Protein AF-A0A7S1H4D9-F1 (afdb_monomer)

Mean predicted aligned error: 16.22 Å

Solvent-accessible surface area (backbone atoms only — not comparable to full-atom values): 11569 Å² total; per-residue (Å²): 85,71,43,30,47,75,41,38,46,71,56,46,52,54,48,32,69,72,50,82,61,69,66,80,63,56,51,100,65,39,36,35,36,53,38,40,5,30,50,62,43,22,38,76,32,33,53,53,44,40,75,75,68,47,66,60,70,42,58,29,72,56,40,40,30,35,58,33,41,18,16,53,64,43,32,50,72,27,46,50,53,41,46,76,69,64,36,67,72,83,54,55,28,74,87,70,40,37,27,46,55,37,6,56,76,48,67,21,61,73,39,24,55,55,42,45,61,68,70,45,68,83,76,73,72,69,90,50,90,66,57,77,78,76,66,86,69,85,69,92,82,66,72,93,78,79,86,70,90,85,83,93,78,86,84,82,81,84,84,80,81,95,81,88,79,94,82,83,81,93,78,89,86,82,90,83,90,79,86,85,89,83,86,83,92,130

Structure (mmCIF, N/CA/C/O backbone):
data_AF-A0A7S1H4D9-F1
#
_entry.id   AF-A0A7S1H4D9-F1
#
loop_
_atom_site.group_PDB
_atom_site.id
_atom_site.type_symbol
_atom_site.label_atom_id
_atom_site.label_alt_id
_atom_site.label_comp_id
_atom_site.label_asym_id
_atom_site.label_entity_id
_atom_site.label_seq_id
_atom_site.pdbx_PDB_ins_code
_atom_site.Cartn_x
_atom_site.Cartn_y
_atom_site.Cartn_z
_atom_site.occupancy
_atom_site.B_iso_or_equiv
_atom_site.auth_seq_id
_atom_site.auth_comp_id
_atom_site.auth_asym_id
_atom_site.auth_atom_id
_atom_site.pdbx_PDB_model_num
ATOM 1 N N . HIS A 1 1 ? 9.856 -5.027 -7.710 1.00 88.12 1 HIS A N 1
ATOM 2 C CA . HIS A 1 1 ? 9.854 -4.420 -6.349 1.00 88.12 1 HIS A CA 1
ATOM 3 C C . HIS A 1 1 ? 10.646 -3.116 -6.234 1.00 88.12 1 HIS A C 1
ATOM 5 O O . HIS A 1 1 ? 10.096 -2.149 -5.727 1.00 88.12 1 HIS A O 1
ATOM 11 N N . VAL A 1 2 ? 11.902 -3.036 -6.701 1.00 91.19 2 VAL A N 1
ATOM 12 C CA . VAL A 1 2 ? 12.751 -1.828 -6.533 1.00 91.19 2 VAL A CA 1
ATOM 13 C C . VAL A 1 2 ? 12.145 -0.566 -7.165 1.00 91.19 2 VAL A C 1
ATOM 15 O O . VAL A 1 2 ? 12.098 0.480 -6.524 1.00 91.19 2 VAL A O 1
ATOM 18 N N . ALA A 1 3 ? 11.629 -0.662 -8.394 1.00 91.50 3 ALA A N 1
ATOM 19 C CA . ALA A 1 3 ? 10.964 0.464 -9.055 1.00 91.50 3 ALA A CA 1
ATOM 20 C C . ALA A 1 3 ? 9.733 0.956 -8.268 1.00 91.50 3 ALA A C 1
ATOM 22 O O . ALA A 1 3 ? 9.562 2.159 -8.078 1.00 91.50 3 ALA A O 1
ATOM 23 N N . ALA A 1 4 ? 8.938 0.018 -7.741 1.00 91.75 4 ALA A N 1
ATOM 24 C CA . ALA A 1 4 ? 7.752 0.298 -6.937 1.00 91.75 4 ALA A CA 1
ATOM 25 C C . ALA A 1 4 ? 8.096 0.998 -5.611 1.00 91.75 4 ALA A C 1
ATOM 27 O O . ALA A 1 4 ? 7.442 1.967 -5.235 1.00 91.75 4 ALA A O 1
ATOM 28 N N . ARG A 1 5 ? 9.187 0.577 -4.956 1.00 92.12 5 ARG A N 1
ATOM 29 C CA . ARG A 1 5 ? 9.720 1.196 -3.731 1.00 92.12 5 ARG A CA 1
ATOM 30 C C . ARG A 1 5 ? 10.031 2.687 -3.917 1.00 92.12 5 ARG A C 1
ATOM 32 O O . ARG A 1 5 ? 9.677 3.531 -3.096 1.00 92.12 5 ARG A O 1
ATOM 39 N N . ASN A 1 6 ? 10.663 3.017 -5.041 1.00 92.00 6 ASN A N 1
ATOM 40 C CA . ASN A 1 6 ? 11.064 4.387 -5.364 1.00 92.00 6 ASN A CA 1
ATOM 41 C C . ASN A 1 6 ? 9.928 5.227 -5.972 1.00 92.00 6 ASN A C 1
ATOM 43 O O . ASN A 1 6 ? 10.103 6.422 -6.189 1.00 92.00 6 ASN A O 1
ATOM 47 N N . GLY A 1 7 ? 8.766 4.628 -6.248 1.00 91.00 7 GLY A N 1
ATOM 48 C CA . GLY A 1 7 ? 7.640 5.310 -6.885 1.00 91.00 7 GLY A CA 1
ATOM 49 C C . GLY A 1 7 ? 7.846 5.590 -8.377 1.00 91.00 7 GLY A C 1
ATOM 50 O O . GLY A 1 7 ? 7.245 6.510 -8.929 1.00 91.00 7 GLY A O 1
ATOM 51 N N . HIS A 1 8 ? 8.727 4.839 -9.041 1.00 93.62 8 HIS A N 1
ATOM 52 C CA . HIS A 1 8 ? 9.009 5.004 -10.466 1.00 93.62 8 HIS A CA 1
ATOM 53 C C . HIS A 1 8 ? 7.921 4.322 -11.308 1.00 93.62 8 HIS A C 1
ATOM 55 O O . HIS A 1 8 ? 8.136 3.242 -11.862 1.00 93.62 8 HIS A O 1
ATOM 61 N N . THR A 1 9 ? 6.753 4.959 -11.410 1.00 92.19 9 THR A N 1
ATOM 62 C CA . THR A 1 9 ? 5.562 4.442 -12.114 1.00 92.19 9 THR A CA 1
ATOM 63 C C . THR A 1 9 ? 5.856 4.004 -13.545 1.00 92.19 9 THR A C 1
ATOM 65 O O . THR A 1 9 ? 5.617 2.853 -13.891 1.00 92.19 9 THR A O 1
ATOM 68 N N . ARG A 1 10 ? 6.488 4.874 -14.341 1.00 91.44 10 ARG A N 1
ATOM 69 C CA . ARG A 1 10 ? 6.850 4.590 -15.742 1.00 91.44 10 ARG A CA 1
ATOM 70 C C . ARG A 1 10 ? 7.781 3.394 -15.902 1.00 91.44 10 ARG A C 1
ATOM 72 O O . ARG A 1 10 ? 7.717 2.679 -16.891 1.00 91.44 10 ARG A O 1
ATOM 79 N N . VAL A 1 11 ? 8.674 3.186 -14.934 1.00 90.88 11 VAL A N 1
ATOM 80 C CA . VAL A 1 11 ? 9.575 2.027 -14.951 1.00 90.88 11 VAL A CA 1
ATOM 81 C C . VAL A 1 11 ? 8.796 0.763 -14.603 1.00 90.88 11 VAL A C 1
ATOM 83 O O . VAL A 1 11 ? 9.061 -0.277 -15.186 1.00 90.88 11 VAL A O 1
ATOM 86 N N . CYS A 1 12 ? 7.819 0.840 -13.696 1.00 89.44 12 CYS A N 1
ATOM 87 C CA . CYS A 1 12 ? 6.936 -0.290 -13.407 1.00 89.44 12 CYS A CA 1
ATOM 88 C C . CYS A 1 12 ? 6.102 -0.679 -14.638 1.00 89.44 12 CYS A C 1
ATOM 90 O O . CYS A 1 12 ? 6.017 -1.861 -14.938 1.00 89.44 12 CYS A O 1
ATOM 92 N N . GLU A 1 13 ? 5.569 0.302 -15.372 1.00 89.62 13 GLU A N 1
ATOM 93 C CA . GLU A 1 13 ? 4.862 0.092 -16.647 1.00 89.62 13 GLU A CA 1
ATOM 94 C C . GLU A 1 13 ? 5.753 -0.567 -17.698 1.00 89.62 13 GLU A C 1
ATOM 96 O O . GLU A 1 13 ? 5.419 -1.628 -18.210 1.00 89.62 13 GLU A O 1
ATOM 101 N N . ALA A 1 14 ? 6.929 0.006 -17.958 1.00 91.00 14 ALA A N 1
ATOM 102 C CA . ALA A 1 14 ? 7.849 -0.557 -18.939 1.00 91.00 14 ALA A CA 1
ATOM 103 C C . ALA A 1 14 ? 8.295 -1.980 -18.568 1.00 91.00 14 ALA A C 1
ATOM 105 O O . ALA A 1 14 ? 8.467 -2.823 -19.441 1.00 91.00 14 ALA A O 1
ATOM 106 N N . LEU A 1 15 ? 8.490 -2.260 -17.275 1.00 88.38 15 LEU A N 1
ATOM 107 C CA . LEU A 1 15 ? 8.824 -3.605 -16.811 1.00 88.38 15 LEU A CA 1
ATOM 108 C C . LEU A 1 15 ? 7.661 -4.580 -16.998 1.00 88.38 15 LEU A C 1
ATOM 110 O O . LEU A 1 15 ? 7.921 -5.708 -17.391 1.00 88.38 15 LEU A O 1
ATOM 114 N N . PHE A 1 16 ? 6.422 -4.148 -16.756 1.00 87.25 16 PHE A N 1
ATOM 115 C CA . PHE A 1 16 ? 5.222 -4.954 -16.982 1.00 87.25 16 PHE A CA 1
ATOM 116 C C . PHE A 1 16 ? 5.069 -5.351 -18.455 1.00 87.25 16 PHE A C 1
ATOM 118 O O . PHE A 1 16 ? 4.825 -6.520 -18.752 1.00 87.25 16 PHE A O 1
ATOM 125 N N . ASP A 1 17 ? 5.291 -4.400 -19.367 1.00 88.25 17 ASP A N 1
ATOM 126 C CA . ASP A 1 17 ? 5.250 -4.649 -20.812 1.00 88.25 17 ASP A CA 1
ATOM 127 C C . ASP A 1 17 ? 6.362 -5.614 -21.261 1.00 88.25 17 ASP A C 1
ATOM 129 O O . ASP A 1 17 ? 6.162 -6.420 -22.165 1.00 88.25 17 ASP A O 1
ATOM 133 N N . LEU A 1 18 ? 7.540 -5.549 -20.629 1.00 88.00 18 LEU A N 1
ATOM 134 C CA . LEU A 1 18 ? 8.676 -6.428 -20.930 1.00 88.00 18 LEU A CA 1
ATOM 135 C C . LEU A 1 18 ? 8.554 -7.825 -20.309 1.00 88.00 18 LEU A C 1
ATOM 137 O O . LEU A 1 18 ? 9.189 -8.757 -20.799 1.00 88.00 18 LEU A O 1
ATOM 141 N N . SER A 1 19 ? 7.808 -7.972 -19.214 1.00 80.06 19 SER A N 1
ATOM 142 C CA . SER A 1 19 ? 7.674 -9.227 -18.469 1.00 80.06 19 SER A CA 1
ATOM 143 C C . SER A 1 19 ? 6.442 -10.040 -18.868 1.00 80.06 19 SER A C 1
ATOM 145 O O . SER A 1 19 ? 5.995 -10.868 -18.075 1.00 80.06 19 SER A O 1
ATOM 147 N N . ASP A 1 20 ? 5.861 -9.771 -20.043 1.00 79.06 20 ASP A N 1
ATOM 148 C CA . ASP A 1 20 ? 4.603 -10.366 -20.520 1.00 79.06 20 ASP A CA 1
ATOM 149 C C . ASP A 1 20 ? 3.480 -10.320 -19.462 1.00 79.06 20 ASP A C 1
ATOM 151 O O . ASP A 1 20 ? 2.645 -11.219 -19.351 1.00 79.06 20 ASP A O 1
ATOM 155 N N . GLY A 1 21 ? 3.468 -9.265 -18.644 1.00 75.06 21 GLY A N 1
ATOM 156 C CA . GLY A 1 21 ? 2.456 -9.055 -17.618 1.00 75.06 21 GLY A CA 1
ATOM 157 C C . GLY A 1 21 ? 2.656 -9.796 -16.289 1.00 75.06 21 GLY A C 1
ATOM 158 O O . GLY A 1 21 ? 1.725 -9.856 -15.483 1.00 75.06 21 GLY A O 1
ATOM 159 N N . ASP A 1 22 ? 3.839 -10.352 -16.008 1.00 81.19 22 ASP A N 1
ATOM 160 C CA . ASP A 1 22 ? 4.099 -10.988 -14.708 1.00 81.19 22 ASP A CA 1
ATOM 161 C C . ASP A 1 22 ? 4.191 -9.972 -13.546 1.00 81.19 22 ASP A C 1
ATOM 163 O O . ASP A 1 22 ? 5.211 -9.316 -13.327 1.00 81.19 22 ASP A O 1
ATOM 167 N N . LEU A 1 23 ? 3.111 -9.867 -12.763 1.00 79.44 23 LEU A N 1
ATOM 168 C CA . LEU A 1 23 ? 3.019 -9.029 -11.556 1.00 79.44 23 LEU A CA 1
ATOM 169 C C . LEU A 1 23 ? 3.007 -9.830 -10.253 1.00 79.44 23 LEU A C 1
ATOM 171 O O . LEU A 1 23 ? 2.962 -9.238 -9.170 1.00 79.44 23 LEU A O 1
ATOM 175 N N . TYR A 1 24 ? 3.019 -11.161 -10.336 1.00 84.12 24 TYR A N 1
ATOM 176 C CA . TYR A 1 24 ? 2.737 -12.029 -9.192 1.00 84.12 24 TYR A CA 1
ATOM 177 C C . TYR A 1 24 ? 3.990 -12.486 -8.443 1.00 84.12 24 TYR A C 1
ATOM 179 O O . TYR A 1 24 ? 3.888 -13.211 -7.449 1.00 84.12 24 TYR A O 1
ATOM 187 N N . GLN A 1 25 ? 5.166 -12.017 -8.866 1.00 87.62 25 GLN A N 1
ATOM 188 C CA . GLN A 1 25 ? 6.417 -12.297 -8.177 1.00 87.62 25 GLN A CA 1
ATOM 189 C C . GLN A 1 25 ? 6.431 -11.713 -6.764 1.00 87.62 25 GLN A C 1
ATOM 191 O O . GLN A 1 25 ? 6.129 -10.537 -6.520 1.00 87.62 25 GLN A O 1
ATOM 196 N N . ARG A 1 26 ? 6.828 -12.564 -5.821 1.00 90.94 26 ARG A N 1
ATOM 197 C CA . ARG A 1 26 ? 6.935 -12.249 -4.399 1.00 90.94 26 ARG A CA 1
ATOM 198 C C . ARG A 1 26 ? 8.396 -12.035 -4.022 1.00 90.94 26 ARG A C 1
ATOM 200 O O . ARG A 1 26 ? 9.270 -12.700 -4.568 1.00 90.94 26 ARG A O 1
ATOM 207 N N . ASP A 1 27 ? 8.650 -11.106 -3.107 1.00 90.06 27 ASP A N 1
ATOM 208 C CA . ASP A 1 27 ? 9.961 -10.984 -2.466 1.00 90.06 27 ASP A CA 1
ATOM 209 C C . ASP A 1 27 ? 10.143 -12.032 -1.349 1.00 90.06 27 ASP A C 1
ATOM 211 O O . ASP A 1 27 ? 9.262 -12.861 -1.109 1.00 90.06 27 ASP A O 1
ATOM 215 N N . ASP A 1 28 ? 11.266 -11.963 -0.631 1.00 91.00 28 ASP A N 1
ATOM 216 C CA . ASP A 1 28 ? 11.604 -12.884 0.467 1.00 91.00 28 ASP A CA 1
ATOM 217 C C . ASP A 1 28 ? 10.581 -12.882 1.622 1.00 91.00 28 ASP A C 1
ATOM 219 O O . ASP A 1 28 ? 10.517 -13.828 2.405 1.00 91.00 28 ASP A O 1
ATOM 223 N N . TYR A 1 29 ? 9.750 -11.840 1.722 1.00 87.19 29 TYR A N 1
ATOM 224 C CA . TYR A 1 29 ? 8.691 -11.690 2.724 1.00 87.19 29 TYR A CA 1
ATOM 225 C C . TYR A 1 29 ? 7.305 -12.035 2.162 1.00 87.19 29 TYR A C 1
ATOM 227 O O . TYR A 1 29 ? 6.283 -11.850 2.826 1.00 87.19 29 TYR A O 1
ATOM 235 N N . GLY A 1 30 ? 7.241 -12.530 0.926 1.00 90.56 30 GLY A N 1
ATOM 236 C CA . GLY A 1 30 ? 5.989 -12.870 0.269 1.00 90.56 30 GLY A CA 1
ATOM 237 C C . GLY A 1 30 ? 5.263 -11.662 -0.313 1.00 90.56 30 GLY A C 1
ATOM 238 O O . GLY A 1 30 ? 4.105 -11.794 -0.713 1.00 90.56 30 GLY A O 1
ATOM 239 N N . ARG A 1 31 ? 5.909 -10.493 -0.359 1.00 91.50 31 ARG A N 1
ATOM 240 C CA . ARG A 1 31 ? 5.298 -9.231 -0.769 1.00 91.50 31 ARG A CA 1
ATOM 241 C C . ARG A 1 31 ? 5.353 -9.077 -2.279 1.00 91.50 31 ARG A C 1
ATOM 243 O O . ARG A 1 31 ? 6.390 -9.238 -2.922 1.00 91.50 31 ARG A O 1
ATOM 250 N N . LEU A 1 32 ? 4.218 -8.699 -2.844 1.00 92.50 32 LEU A N 1
ATOM 251 C CA . LEU A 1 32 ? 4.114 -8.261 -4.236 1.00 92.50 32 LEU A CA 1
ATOM 252 C C . LEU A 1 32 ? 4.588 -6.810 -4.418 1.00 92.50 32 LEU A C 1
ATOM 254 O O . LEU A 1 32 ? 4.755 -6.071 -3.448 1.00 92.50 32 LEU A O 1
ATOM 258 N N . ALA A 1 33 ? 4.739 -6.365 -5.668 1.00 91.56 33 ALA A N 1
ATOM 259 C CA . ALA A 1 33 ? 5.117 -4.984 -5.978 1.00 91.56 33 ALA A CA 1
ATOM 260 C C . ALA A 1 33 ? 4.190 -3.939 -5.318 1.00 91.56 33 ALA A C 1
ATOM 262 O O . ALA A 1 33 ? 4.690 -2.939 -4.802 1.00 91.56 33 ALA A O 1
ATOM 263 N N . VAL A 1 34 ? 2.876 -4.210 -5.259 1.00 93.00 34 VAL A N 1
ATOM 264 C CA . VAL A 1 34 ? 1.885 -3.336 -4.603 1.00 93.00 34 VAL A CA 1
ATOM 265 C C . VAL A 1 34 ? 2.169 -3.151 -3.111 1.00 93.00 34 VAL A C 1
ATOM 267 O O . VAL A 1 34 ?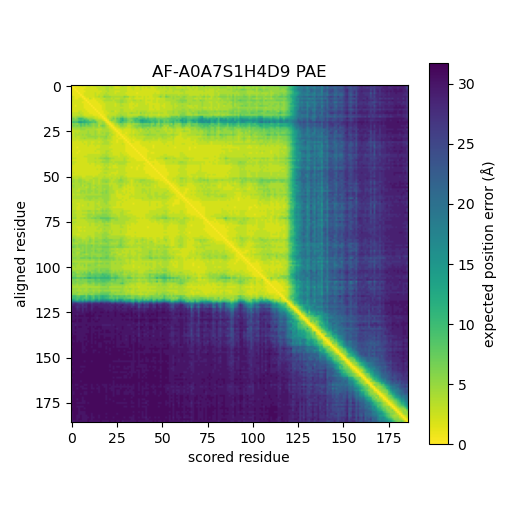 2.156 -2.024 -2.637 1.00 93.00 34 VAL A O 1
ATOM 270 N N . HIS A 1 35 ? 2.538 -4.217 -2.394 1.00 93.31 35 HIS A N 1
ATOM 271 C CA . HIS A 1 35 ? 2.868 -4.162 -0.965 1.00 93.31 35 HIS A CA 1
ATOM 272 C C . HIS A 1 35 ? 4.079 -3.259 -0.696 1.00 93.31 35 HIS A C 1
ATOM 274 O O . HIS A 1 35 ? 4.096 -2.482 0.257 1.00 93.31 35 HIS A O 1
ATOM 280 N N . VAL A 1 36 ? 5.100 -3.341 -1.556 1.00 93.19 36 VAL A N 1
ATOM 281 C CA . VAL A 1 36 ? 6.308 -2.515 -1.434 1.00 93.19 36 VAL A CA 1
ATOM 282 C C . VAL A 1 36 ? 6.005 -1.050 -1.757 1.00 93.19 36 VAL A C 1
ATOM 284 O O . VAL A 1 36 ? 6.476 -0.164 -1.048 1.00 93.19 36 VAL A O 1
ATOM 287 N N . ALA 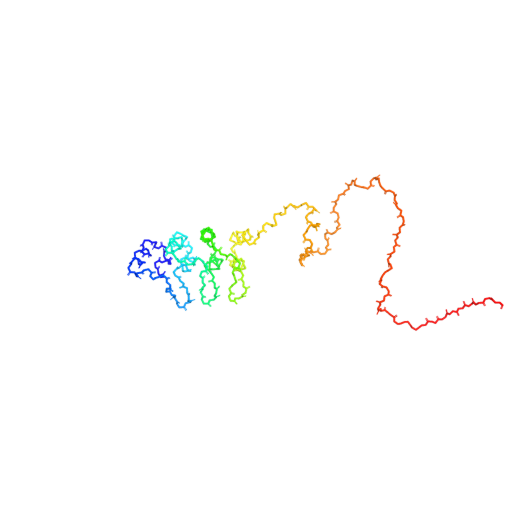A 1 37 ? 5.186 -0.781 -2.779 1.00 93.56 37 ALA A N 1
ATOM 288 C CA . ALA A 1 37 ? 4.734 0.577 -3.082 1.00 93.56 37 ALA A CA 1
ATOM 289 C C . ALA A 1 37 ? 3.906 1.178 -1.935 1.00 93.56 37 ALA A C 1
ATOM 291 O O . ALA A 1 37 ? 4.091 2.349 -1.600 1.00 93.56 37 ALA A O 1
ATOM 292 N N . THR A 1 38 ? 3.023 0.388 -1.308 1.00 93.88 38 THR A N 1
ATOM 293 C CA . THR A 1 38 ? 2.203 0.853 -0.181 1.00 93.88 38 THR A CA 1
ATOM 294 C C . THR A 1 38 ? 3.018 1.118 1.069 1.00 93.88 38 THR A C 1
ATOM 296 O O . THR A 1 38 ? 2.780 2.119 1.742 1.00 93.88 38 THR A O 1
ATOM 299 N N . LEU A 1 39 ? 4.004 0.262 1.352 1.00 92.62 39 LEU A N 1
ATOM 300 C CA . LEU A 1 39 ? 4.897 0.428 2.493 1.00 92.62 39 LEU A CA 1
ATOM 301 C C . LEU A 1 39 ? 5.630 1.775 2.427 1.00 92.62 39 LEU A C 1
ATOM 303 O O . LEU A 1 39 ? 5.724 2.470 3.426 1.00 92.62 39 LEU A O 1
ATOM 307 N N . GLU A 1 40 ? 6.079 2.175 1.238 1.00 93.38 40 GLU A N 1
ATOM 308 C CA . GLU A 1 40 ? 6.802 3.435 1.009 1.00 93.38 40 GLU A CA 1
ATOM 309 C C . GLU A 1 40 ? 5.872 4.631 0.714 1.00 93.38 40 GLU A C 1
ATOM 311 O O . GLU A 1 40 ? 6.336 5.723 0.375 1.00 93.38 40 GLU A O 1
ATOM 316 N N . GLY A 1 41 ? 4.550 4.435 0.768 1.00 92.12 41 GLY A N 1
ATOM 317 C CA . GLY A 1 41 ? 3.565 5.505 0.594 1.00 92.12 41 GLY A CA 1
ATOM 318 C C . GLY A 1 41 ? 3.458 6.053 -0.831 1.00 92.12 41 GLY A C 1
ATOM 319 O O . GLY A 1 41 ? 3.116 7.222 -1.025 1.00 92.12 41 GLY A O 1
ATOM 320 N N . ARG A 1 42 ? 3.775 5.243 -1.845 1.00 94.31 42 ARG A N 1
ATOM 321 C CA . ARG A 1 42 ? 3.767 5.644 -3.260 1.00 94.31 42 ARG A CA 1
ATOM 322 C C . ARG A 1 42 ? 2.372 5.505 -3.869 1.00 94.31 42 ARG A C 1
ATOM 324 O O . ARG A 1 42 ? 2.164 4.665 -4.740 1.00 94.31 42 ARG A O 1
ATOM 331 N N . SER A 1 43 ? 1.430 6.346 -3.443 1.00 93.12 43 SER A N 1
ATOM 332 C CA . SER A 1 43 ? 0.015 6.285 -3.857 1.00 93.12 43 SER A CA 1
ATOM 333 C C . SER A 1 43 ? -0.193 6.171 -5.375 1.00 93.12 43 SER A C 1
ATOM 335 O O . SER A 1 43 ? -0.862 5.247 -5.821 1.00 93.12 43 SER A O 1
ATOM 337 N N . GLY A 1 44 ? 0.459 7.014 -6.184 1.00 92.75 44 GLY A N 1
ATOM 338 C CA . GLY A 1 44 ? 0.321 6.956 -7.650 1.00 92.75 44 GLY A CA 1
ATOM 339 C C . GLY A 1 44 ? 0.912 5.692 -8.290 1.00 92.75 44 GLY A C 1
ATOM 340 O O . GLY A 1 44 ? 0.501 5.281 -9.368 1.00 92.75 44 GLY A O 1
ATOM 341 N N . THR A 1 45 ? 1.873 5.036 -7.631 1.00 92.94 45 THR A N 1
ATOM 342 C CA . THR A 1 45 ? 2.369 3.724 -8.084 1.00 92.94 45 THR A CA 1
ATOM 343 C C . THR A 1 45 ? 1.425 2.603 -7.696 1.00 92.94 45 THR A C 1
ATOM 345 O O . THR A 1 45 ? 1.245 1.675 -8.473 1.00 92.94 45 THR A O 1
ATOM 348 N N . VAL A 1 46 ? 0.799 2.696 -6.526 1.00 93.69 46 VAL A N 1
ATOM 349 C CA . VAL A 1 46 ? -0.213 1.737 -6.073 1.00 93.69 46 VAL A CA 1
ATOM 350 C C . VAL A 1 46 ? -1.415 1.744 -7.009 1.00 93.69 46 VAL A C 1
ATOM 352 O O . VAL A 1 46 ? -1.807 0.681 -7.476 1.00 93.69 46 VAL A O 1
ATOM 355 N N . GLU A 1 47 ? -1.936 2.928 -7.331 1.00 93.44 47 GLU A N 1
ATOM 356 C CA . GLU A 1 47 ? -3.032 3.102 -8.288 1.00 93.44 47 GLU A CA 1
ATOM 357 C C . GLU A 1 47 ? -2.705 2.432 -9.617 1.00 93.44 47 GLU A C 1
ATOM 359 O O . GLU A 1 47 ? -3.416 1.531 -10.061 1.00 93.44 47 GLU A O 1
ATOM 364 N N . ARG A 1 48 ? -1.543 2.768 -10.183 1.00 92.81 48 ARG A N 1
ATOM 365 C CA . ARG A 1 48 ? -1.160 2.242 -11.486 1.00 92.81 48 ARG A CA 1
ATOM 366 C C . ARG A 1 48 ? -0.957 0.727 -11.494 1.00 92.81 48 ARG A C 1
ATOM 368 O O . ARG A 1 48 ? -1.321 0.061 -12.455 1.00 92.81 48 ARG A O 1
ATOM 375 N N . LEU A 1 49 ? -0.402 0.170 -10.421 1.00 90.62 49 LEU A N 1
ATOM 376 C CA . LEU A 1 49 ? -0.232 -1.275 -10.275 1.00 90.62 49 LEU A CA 1
ATOM 377 C C . LEU A 1 49 ? -1.579 -2.006 -10.170 1.00 90.62 49 LEU A C 1
ATOM 379 O O . LEU A 1 49 ? -1.735 -3.084 -10.740 1.00 90.62 49 LEU A O 1
ATOM 383 N N . VAL A 1 50 ? -2.566 -1.436 -9.475 1.00 90.94 50 VAL A N 1
ATOM 384 C CA . VAL A 1 50 ? -3.913 -2.024 -9.400 1.00 90.94 50 VAL A CA 1
ATOM 385 C C . VAL A 1 50 ? -4.623 -1.943 -10.753 1.00 90.94 50 VAL A C 1
ATOM 387 O O . VAL A 1 50 ? -5.240 -2.923 -11.165 1.00 90.94 50 VAL A O 1
ATOM 390 N N . GLU A 1 51 ? -4.459 -0.848 -11.501 1.00 90.31 51 GLU A N 1
ATOM 391 C CA . GLU A 1 51 ? -4.966 -0.729 -12.878 1.00 90.31 51 GLU A CA 1
ATOM 392 C C . GLU A 1 51 ? -4.379 -1.779 -13.834 1.00 90.31 51 GLU A C 1
ATOM 394 O O . GLU A 1 51 ? -5.052 -2.206 -14.770 1.00 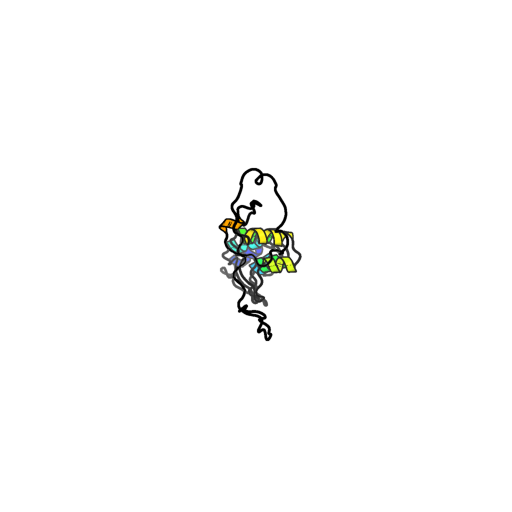90.31 51 GLU A O 1
ATOM 399 N N . MET A 1 52 ? -3.146 -2.237 -13.591 1.00 86.69 52 MET A N 1
ATOM 400 C CA . MET A 1 52 ? -2.530 -3.338 -14.345 1.00 86.69 52 MET A CA 1
ATOM 401 C C . MET A 1 52 ? -3.080 -4.726 -13.970 1.00 86.69 52 MET A C 1
ATOM 403 O O . MET A 1 52 ? -2.635 -5.731 -14.519 1.00 86.69 52 MET A O 1
ATOM 407 N N . GLY A 1 53 ? -4.035 -4.809 -13.039 1.00 85.44 53 GLY A N 1
ATOM 408 C CA . GLY A 1 53 ? -4.677 -6.059 -12.629 1.00 85.44 53 GLY A CA 1
ATOM 409 C C . GLY A 1 53 ? -4.111 -6.682 -11.351 1.00 85.44 53 GLY A C 1
ATOM 410 O O . GLY A 1 53 ? -4.406 -7.843 -11.051 1.00 85.44 53 GLY A O 1
ATOM 411 N N . MET A 1 54 ? -3.314 -5.950 -10.564 1.00 87.81 54 MET A N 1
ATOM 412 C CA . MET A 1 54 ? -2.920 -6.435 -9.238 1.00 87.81 54 MET A CA 1
ATOM 413 C C . MET A 1 54 ? -4.104 -6.440 -8.273 1.00 87.81 54 MET A C 1
ATOM 415 O O . MET A 1 54 ? -4.887 -5.496 -8.201 1.00 87.81 54 MET A O 1
ATOM 419 N N . ASN A 1 55 ? -4.190 -7.487 -7.453 1.00 88.06 55 ASN A N 1
ATOM 420 C CA . ASN A 1 55 ? -5.190 -7.553 -6.396 1.00 88.06 55 ASN A CA 1
ATOM 421 C C . ASN A 1 55 ? -4.838 -6.581 -5.254 1.00 88.06 55 ASN A C 1
ATOM 423 O O . ASN A 1 55 ? -3.811 -6.740 -4.590 1.00 88.06 55 ASN A O 1
ATOM 427 N N . VAL A 1 56 ? -5.725 -5.620 -4.992 1.00 89.56 56 VAL A N 1
ATOM 428 C CA . VAL A 1 56 ? -5.613 -4.642 -3.895 1.00 89.56 56 VAL A CA 1
ATOM 429 C C . VAL A 1 56 ? -5.675 -5.290 -2.502 1.00 89.56 56 VAL A C 1
ATOM 431 O O . VAL A 1 56 ? -5.113 -4.769 -1.544 1.00 89.56 56 VAL A O 1
ATOM 434 N N . ASN A 1 57 ? -6.305 -6.463 -2.395 1.00 88.94 57 ASN A N 1
ATOM 435 C CA . ASN A 1 57 ? -6.434 -7.261 -1.173 1.00 88.94 57 ASN A CA 1
ATOM 436 C C . ASN A 1 57 ? -5.463 -8.450 -1.153 1.00 88.94 57 ASN A C 1
ATOM 438 O O . ASN A 1 57 ? -5.718 -9.454 -0.484 1.00 88.94 57 ASN A O 1
ATOM 442 N N . ALA A 1 58 ? -4.377 -8.381 -1.927 1.00 89.25 58 ALA A N 1
ATOM 443 C CA . ALA A 1 58 ? -3.344 -9.403 -1.879 1.00 89.25 58 ALA A CA 1
ATOM 444 C C . ALA A 1 58 ? -2.771 -9.538 -0.460 1.00 89.25 58 ALA A C 1
ATOM 446 O O . ALA A 1 58 ? -2.834 -8.606 0.332 1.00 89.25 58 ALA A O 1
ATOM 447 N N . ILE A 1 59 ? -2.229 -10.711 -0.149 1.00 91.19 59 ILE A N 1
ATOM 448 C CA . ILE A 1 59 ? -1.665 -11.007 1.167 1.00 91.19 59 ILE A CA 1
ATOM 449 C C . ILE A 1 59 ? -0.216 -11.466 1.042 1.00 91.19 59 ILE A C 1
ATOM 451 O O . ILE A 1 59 ? 0.125 -12.262 0.154 1.00 91.19 59 ILE A O 1
ATOM 455 N N . ASP A 1 60 ? 0.625 -10.982 1.948 1.00 90.69 60 ASP A N 1
ATOM 456 C CA . ASP A 1 60 ? 2.000 -11.446 2.109 1.00 90.69 60 ASP A CA 1
ATOM 457 C C . ASP A 1 60 ? 2.093 -12.698 3.012 1.00 90.69 60 ASP A C 1
ATOM 459 O O . ASP A 1 60 ? 1.080 -13.331 3.332 1.00 90.69 60 ASP A O 1
ATOM 463 N N . PHE A 1 61 ? 3.305 -13.110 3.404 1.00 91.50 61 PHE A N 1
ATOM 464 C CA . PHE A 1 61 ? 3.484 -14.283 4.272 1.00 91.50 61 PHE A CA 1
ATOM 465 C C . PHE A 1 61 ? 2.978 -14.081 5.706 1.00 91.50 61 PHE A C 1
ATOM 467 O O . PHE A 1 61 ? 2.667 -15.063 6.379 1.00 91.50 61 PHE A O 1
ATOM 474 N N . ARG A 1 62 ? 2.823 -12.834 6.163 1.00 88.38 62 ARG A N 1
ATOM 475 C CA . ARG A 1 62 ? 2.178 -12.490 7.438 1.00 88.38 62 ARG A CA 1
ATOM 476 C C . ARG A 1 62 ? 0.679 -12.247 7.287 1.00 88.38 62 ARG A C 1
ATOM 478 O O . ARG A 1 62 ? 0.022 -11.763 8.208 1.00 88.38 62 ARG A O 1
ATOM 485 N N . ARG A 1 63 ? 0.110 -12.620 6.138 1.00 90.38 63 ARG A N 1
ATOM 486 C CA . ARG A 1 63 ? -1.283 -12.343 5.776 1.00 90.38 63 ARG A CA 1
ATOM 487 C C . ARG A 1 63 ? -1.627 -10.853 5.885 1.00 90.38 63 ARG A C 1
ATOM 489 O O . ARG A 1 63 ? -2.791 -10.505 6.056 1.00 90.38 63 ARG A O 1
ATOM 496 N N . GLU A 1 64 ? -0.630 -9.980 5.790 1.00 91.25 64 GLU A N 1
ATOM 497 C CA . GLU A 1 64 ? -0.831 -8.543 5.805 1.00 91.25 64 GLU A CA 1
ATOM 498 C C . GLU A 1 64 ? -1.271 -8.111 4.411 1.00 91.25 64 GLU A C 1
ATOM 500 O O . GLU A 1 64 ? -0.664 -8.462 3.397 1.00 91.25 64 GLU A O 1
ATOM 505 N N . THR A 1 65 ? -2.371 -7.366 4.368 1.00 92.50 65 THR A N 1
ATOM 506 C CA . THR A 1 65 ? -2.826 -6.703 3.144 1.00 92.50 65 THR A CA 1
ATOM 507 C C . THR A 1 65 ? -2.059 -5.396 2.943 1.00 92.50 65 THR A C 1
ATOM 509 O O . THR A 1 65 ? -1.509 -4.851 3.907 1.00 92.50 65 THR A O 1
ATOM 512 N N . PRO A 1 66 ? -2.067 -4.803 1.736 1.00 93.44 66 PRO A N 1
ATOM 513 C CA . PRO A 1 66 ? -1.443 -3.503 1.512 1.00 93.44 66 PRO A CA 1
ATOM 514 C C . PRO A 1 66 ? -1.975 -2.411 2.459 1.00 93.44 66 PRO A C 1
ATOM 516 O O . PRO A 1 66 ? -1.241 -1.492 2.822 1.00 93.44 66 PRO A O 1
ATOM 519 N N . LEU A 1 67 ? -3.221 -2.545 2.934 1.00 92.38 67 LEU A N 1
ATOM 520 C CA . LEU A 1 67 ? -3.808 -1.647 3.927 1.00 92.38 67 LEU A CA 1
ATOM 521 C C . LEU A 1 67 ? -3.210 -1.826 5.335 1.00 92.38 67 LEU A C 1
ATOM 523 O O . LEU A 1 67 ? -3.010 -0.825 6.015 1.00 92.38 67 LEU A O 1
ATOM 527 N N . HIS A 1 68 ? -2.851 -3.050 5.748 1.00 91.38 68 HIS A N 1
ATOM 528 C CA . HIS A 1 68 ? -2.095 -3.278 6.992 1.00 91.38 68 HIS A CA 1
ATOM 529 C C . HIS A 1 68 ? -0.707 -2.635 6.918 1.00 91.38 68 HIS A C 1
ATOM 531 O O . HIS A 1 68 ? -0.282 -1.951 7.844 1.00 91.38 68 HIS A O 1
ATOM 537 N N . LEU A 1 69 ? -0.010 -2.788 5.788 1.00 91.69 69 LEU A N 1
ATOM 538 C CA . LEU A 1 69 ? 1.305 -2.165 5.602 1.00 91.69 69 LEU A CA 1
ATOM 539 C C . LEU A 1 69 ? 1.217 -0.639 5.649 1.00 91.69 69 LEU A C 1
ATOM 541 O O . LEU A 1 69 ? 2.055 0.013 6.267 1.00 91.69 69 LEU A O 1
ATOM 545 N N . CYS A 1 70 ? 0.176 -0.071 5.038 1.00 91.31 70 CYS A N 1
ATOM 546 C CA . CYS A 1 70 ? -0.099 1.356 5.127 1.00 91.31 70 CYS A CA 1
ATOM 547 C C . CYS A 1 70 ? -0.433 1.797 6.561 1.00 91.31 70 CYS A C 1
ATOM 549 O O . CYS A 1 70 ? -0.091 2.914 6.949 1.00 91.31 70 CYS A O 1
ATOM 551 N N . ALA A 1 71 ? -1.100 0.941 7.338 1.00 89.25 71 ALA A N 1
ATOM 552 C CA . ALA A 1 71 ? -1.413 1.186 8.738 1.00 89.25 71 ALA A CA 1
ATOM 553 C C . ALA A 1 71 ? -0.161 1.279 9.612 1.00 89.25 71 ALA A C 1
ATOM 555 O O . ALA A 1 71 ? -0.076 2.191 10.427 1.00 89.25 71 ALA A O 1
ATOM 556 N N . HIS A 1 72 ? 0.844 0.434 9.372 1.00 89.38 72 HIS A N 1
ATOM 557 C CA . HIS A 1 72 ? 2.133 0.501 10.072 1.00 89.38 72 HIS A CA 1
ATOM 558 C C . HIS A 1 72 ? 2.919 1.782 9.766 1.00 89.38 72 HIS A C 1
ATOM 560 O O . HIS A 1 72 ? 3.593 2.333 10.638 1.00 89.38 72 HIS A O 1
ATOM 566 N N . THR A 1 73 ? 2.846 2.276 8.528 1.00 88.50 73 THR A N 1
ATOM 567 C CA . THR A 1 73 ? 3.653 3.423 8.070 1.00 88.50 73 THR A CA 1
ATOM 568 C C . THR A 1 73 ? 2.929 4.764 8.141 1.00 88.50 73 THR A C 1
ATOM 570 O O . THR A 1 73 ? 3.572 5.813 8.125 1.00 88.50 73 THR A O 1
ATOM 573 N N . GLY A 1 74 ? 1.599 4.758 8.260 1.00 88.44 74 GLY A N 1
ATOM 574 C CA . GLY A 1 74 ? 0.791 5.960 8.462 1.00 88.44 74 GLY A CA 1
ATOM 575 C C . GLY A 1 74 ? 0.537 6.784 7.204 1.00 88.44 74 GLY A C 1
ATOM 576 O O . GLY A 1 74 ? 0.155 7.956 7.292 1.00 88.44 74 GLY A O 1
ATOM 577 N N . HIS A 1 75 ? 0.743 6.213 6.017 1.00 91.38 75 HIS A N 1
ATOM 578 C CA . HIS A 1 75 ? 0.611 6.929 4.749 1.00 91.38 75 HIS A CA 1
ATOM 579 C C . HIS A 1 75 ? -0.852 7.148 4.332 1.00 91.38 75 HIS A C 1
ATOM 581 O O . HIS A 1 75 ? -1.351 6.532 3.393 1.00 91.38 75 HIS A O 1
ATOM 587 N N . LEU A 1 76 ? -1.528 8.105 4.978 1.00 89.75 76 LEU A N 1
ATOM 588 C CA . LEU A 1 76 ? -2.937 8.442 4.727 1.00 89.75 76 LEU A CA 1
ATOM 589 C C . LEU A 1 76 ? -3.316 8.598 3.235 1.00 89.75 76 LEU A C 1
ATOM 591 O O . LEU A 1 76 ? -4.350 8.053 2.854 1.00 89.75 76 LEU A O 1
ATOM 595 N N . PRO A 1 77 ? -2.540 9.290 2.370 1.00 90.88 77 PRO A N 1
ATOM 596 C CA . PRO A 1 77 ? -2.895 9.405 0.952 1.00 90.88 77 PRO A CA 1
ATOM 597 C C . PRO A 1 77 ? -2.948 8.050 0.241 1.00 90.88 77 PRO A C 1
ATOM 599 O O . PRO A 1 77 ? -3.791 7.833 -0.619 1.00 90.88 77 PRO A O 1
ATOM 602 N N . THR A 1 78 ? -2.073 7.123 0.629 1.00 92.12 78 THR A N 1
ATOM 603 C CA . THR A 1 78 ? -2.023 5.779 0.048 1.00 92.12 78 THR A CA 1
ATOM 604 C C . THR A 1 78 ? -3.181 4.923 0.545 1.00 92.12 78 THR A C 1
ATOM 606 O O . THR A 1 78 ? -3.790 4.217 -0.250 1.00 92.12 78 THR A O 1
ATOM 609 N N . ALA A 1 79 ? -3.548 5.033 1.826 1.00 91.62 79 ALA A N 1
ATOM 610 C CA . ALA A 1 79 ? -4.734 4.366 2.362 1.00 91.62 79 ALA A CA 1
ATOM 611 C C . ALA A 1 79 ? -6.024 4.812 1.664 1.00 91.62 79 ALA A C 1
ATOM 613 O O . ALA A 1 79 ? -6.874 3.976 1.376 1.00 91.62 79 ALA A O 1
ATOM 614 N N . ARG A 1 80 ? -6.161 6.112 1.364 1.00 90.38 80 ARG A N 1
ATOM 615 C CA . ARG A 1 80 ? -7.315 6.642 0.618 1.00 90.38 80 ARG A CA 1
ATOM 616 C C . ARG A 1 80 ? -7.432 6.000 -0.756 1.00 90.38 80 ARG A C 1
ATOM 618 O O . ARG A 1 80 ? -8.471 5.431 -1.057 1.00 90.38 80 ARG A O 1
ATOM 625 N N . VAL A 1 81 ? -6.336 6.004 -1.513 1.00 92.31 81 VAL A N 1
ATOM 626 C CA . VAL A 1 81 ? -6.278 5.373 -2.838 1.00 92.31 81 VAL A CA 1
ATOM 627 C C . VAL A 1 81 ? -6.603 3.881 -2.754 1.00 92.31 81 VAL A C 1
ATOM 629 O O . VAL A 1 81 ? -7.411 3.387 -3.525 1.00 92.31 81 VAL A O 1
ATOM 632 N N . LEU A 1 82 ? -6.050 3.149 -1.783 1.00 91.25 82 LEU A N 1
ATOM 633 C CA . LEU A 1 82 ? -6.374 1.729 -1.600 1.00 91.25 82 LEU A CA 1
ATOM 634 C C . LEU A 1 82 ? -7.873 1.496 -1.367 1.00 91.25 82 LEU A C 1
ATOM 636 O O . LEU A 1 82 ? -8.443 0.572 -1.940 1.00 91.25 82 LEU A O 1
ATOM 640 N N . VAL A 1 83 ? -8.513 2.321 -0.540 1.00 89.31 83 VAL A N 1
ATOM 641 C CA . VAL A 1 83 ? -9.949 2.216 -0.239 1.00 89.31 83 VAL A CA 1
ATOM 642 C C . VAL A 1 83 ? -10.799 2.576 -1.456 1.00 89.31 83 VAL A C 1
ATOM 644 O O . VAL A 1 83 ? -11.755 1.864 -1.753 1.00 89.31 83 VAL A O 1
ATOM 647 N N . GLU A 1 84 ? -10.425 3.618 -2.200 1.00 89.62 84 GLU A N 1
ATOM 648 C CA . GLU A 1 84 ? -11.060 3.989 -3.474 1.00 89.62 84 GLU A CA 1
ATOM 649 C C . GLU A 1 84 ? -10.963 2.856 -4.510 1.00 89.62 84 GLU A C 1
ATOM 651 O O . GLU A 1 84 ? -11.903 2.623 -5.267 1.00 89.62 84 GLU A O 1
ATOM 656 N N . LEU A 1 85 ? -9.870 2.091 -4.481 1.00 87.38 85 LEU A N 1
ATOM 657 C CA . LEU A 1 85 ? -9.646 0.905 -5.312 1.00 87.38 85 LEU A CA 1
ATOM 658 C C . LEU A 1 85 ? -10.324 -0.372 -4.774 1.00 87.38 85 LEU A C 1
ATOM 660 O O . LEU A 1 85 ? -10.145 -1.447 -5.347 1.00 87.38 85 LEU A O 1
ATOM 664 N N . GLY A 1 86 ? -11.098 -0.290 -3.686 1.00 84.88 86 GLY A N 1
ATOM 665 C CA . GLY A 1 86 ? -11.850 -1.419 -3.127 1.00 84.88 86 GLY A CA 1
ATOM 666 C C . GLY A 1 86 ? -11.074 -2.294 -2.134 1.00 84.88 86 GLY A C 1
ATOM 667 O O . GLY A 1 86 ? -11.378 -3.484 -1.981 1.00 84.88 86 GLY A O 1
ATOM 668 N N . ALA A 1 87 ? -10.063 -1.748 -1.451 1.00 89.25 87 ALA A N 1
ATOM 669 C CA . ALA A 1 87 ? -9.412 -2.443 -0.342 1.00 89.25 87 ALA A CA 1
ATOM 670 C C . ALA A 1 87 ? -10.401 -2.713 0.8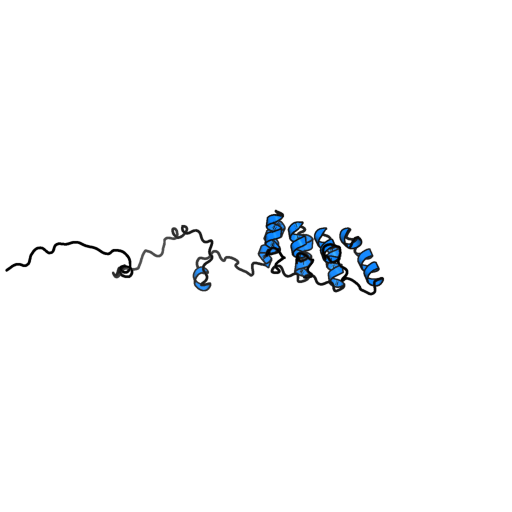00 1.00 89.25 87 ALA A C 1
ATOM 672 O O . ALA A 1 87 ? -11.140 -1.828 1.228 1.00 89.25 87 ALA A O 1
ATOM 673 N N . ASN A 1 88 ? -10.378 -3.932 1.334 1.00 85.06 88 ASN A N 1
ATOM 674 C CA . ASN A 1 88 ? -11.234 -4.339 2.439 1.00 85.06 88 ASN A CA 1
ATOM 675 C C . ASN A 1 88 ? -10.525 -4.090 3.788 1.00 85.06 88 ASN A C 1
ATOM 677 O O . ASN A 1 88 ? -9.525 -4.758 4.080 1.00 85.06 88 ASN A O 1
ATOM 681 N N . PRO A 1 89 ? -11.043 -3.187 4.645 1.00 84.69 89 PRO A N 1
ATOM 682 C CA . PRO A 1 89 ? -10.453 -2.889 5.948 1.00 84.69 89 PRO A CA 1
ATOM 683 C C . PRO A 1 89 ? -10.761 -3.933 7.027 1.00 84.69 89 PRO A C 1
ATOM 685 O O . PRO A 1 89 ? -10.309 -3.782 8.155 1.00 84.69 89 PRO A O 1
ATOM 688 N N . ARG A 1 90 ? -11.516 -4.993 6.714 1.00 83.44 90 ARG A N 1
ATOM 689 C CA . ARG A 1 90 ? -11.938 -6.032 7.672 1.00 83.44 90 ARG A CA 1
ATOM 690 C C . ARG A 1 90 ? -11.154 -7.340 7.541 1.00 83.44 90 ARG A C 1
ATOM 692 O O . ARG A 1 90 ? -11.548 -8.353 8.109 1.00 83.44 90 ARG A O 1
ATOM 699 N N . ILE A 1 91 ? -10.074 -7.353 6.762 1.00 82.56 91 ILE A N 1
ATOM 700 C CA . ILE A 1 91 ? -9.204 -8.529 6.640 1.00 82.56 91 ILE A CA 1
ATOM 701 C C . ILE A 1 91 ? -8.291 -8.594 7.865 1.00 82.56 91 ILE A C 1
ATOM 703 O O . ILE A 1 91 ? -7.761 -7.571 8.273 1.00 82.56 91 ILE A O 1
ATOM 707 N N . LEU A 1 92 ? -8.098 -9.792 8.418 1.00 86.12 92 LEU A N 1
ATOM 708 C CA . LEU A 1 92 ? -7.208 -10.037 9.554 1.00 86.12 92 LEU A CA 1
ATOM 709 C C . LEU A 1 92 ? -5.839 -10.544 9.092 1.00 86.12 92 LEU A C 1
ATOM 711 O O . LEU A 1 92 ? -5.769 -11.442 8.242 1.00 86.12 92 LEU A O 1
ATOM 715 N N . ASN A 1 93 ? -4.773 -10.030 9.704 1.00 85.50 93 ASN A N 1
ATOM 716 C CA . ASN A 1 93 ? -3.417 -10.559 9.537 1.00 85.50 93 ASN A CA 1
ATOM 717 C C . ASN A 1 93 ? -3.190 -11.859 10.349 1.00 85.50 93 ASN A C 1
ATOM 719 O O . ASN A 1 93 ? -4.114 -12.408 10.956 1.00 85.50 93 ASN A O 1
ATOM 723 N N . ILE A 1 94 ? -1.962 -12.400 10.345 1.00 87.38 94 ILE A N 1
ATOM 724 C CA . ILE A 1 94 ? -1.621 -13.600 11.142 1.00 87.38 94 ILE A CA 1
ATOM 725 C C . ILE A 1 94 ? -1.774 -13.397 12.651 1.00 87.38 94 ILE A C 1
ATOM 727 O O . ILE A 1 94 ? -2.033 -14.364 13.360 1.00 87.38 94 ILE A O 1
ATOM 731 N N . ASP A 1 95 ? -1.637 -12.161 13.124 1.00 81.75 95 ASP A N 1
ATOM 732 C CA . ASP A 1 95 ? -1.716 -11.813 14.541 1.00 81.75 95 ASP A CA 1
ATOM 733 C C . ASP A 1 95 ? -3.173 -11.607 14.993 1.00 81.75 95 ASP A C 1
ATOM 735 O O . ASP A 1 95 ? -3.421 -11.257 16.144 1.00 81.75 95 ASP A O 1
ATOM 739 N N . GLY A 1 96 ? -4.145 -11.820 14.095 1.00 83.38 96 GLY A N 1
ATOM 740 C CA . GLY A 1 96 ? -5.566 -11.624 14.377 1.00 83.38 96 GLY A CA 1
ATOM 741 C C . GLY A 1 96 ? -5.961 -10.154 14.503 1.00 83.38 96 GLY A C 1
ATOM 742 O O . GLY A 1 96 ? -6.978 -9.861 15.123 1.00 83.38 96 GLY A O 1
ATOM 743 N N . LYS A 1 97 ? -5.173 -9.244 13.924 1.00 84.50 97 LYS A N 1
ATOM 744 C CA . LYS A 1 97 ? -5.396 -7.796 13.961 1.00 84.50 97 LYS A CA 1
ATOM 745 C C . LYS A 1 97 ? -5.999 -7.299 12.659 1.00 84.50 97 LYS A C 1
ATOM 747 O O . LYS A 1 97 ? -5.648 -7.791 11.583 1.00 84.50 97 LYS A O 1
ATOM 752 N N . PHE A 1 98 ? -6.869 -6.305 12.767 1.00 87.69 98 PHE A N 1
ATOM 753 C CA . PHE A 1 98 ? -7.338 -5.506 11.645 1.00 87.69 98 PHE A CA 1
ATOM 754 C C . PHE A 1 98 ? -6.299 -4.426 11.284 1.00 87.69 98 PHE A C 1
ATOM 756 O O . PHE A 1 98 ? -5.485 -4.030 12.123 1.00 87.69 98 PHE A O 1
ATOM 763 N N . PRO A 1 99 ? -6.360 -3.844 10.072 1.00 86.75 99 PRO A N 1
ATOM 764 C CA . PRO A 1 99 ? -5.532 -2.701 9.699 1.00 86.75 99 PRO A CA 1
ATOM 765 C C . PRO A 1 99 ? -5.662 -1.520 10.670 1.00 86.75 99 PRO A C 1
ATOM 767 O O . PRO A 1 99 ? -4.693 -0.798 10.878 1.00 86.75 99 PRO A O 1
ATOM 770 N N . ILE A 1 100 ? -6.836 -1.309 11.277 1.00 86.00 100 ILE A N 1
ATOM 771 C CA . ILE A 1 100 ? -7.032 -0.233 12.259 1.00 86.00 100 ILE A CA 1
ATOM 772 C C . ILE A 1 100 ? -6.197 -0.447 13.531 1.00 86.00 100 ILE A C 1
ATOM 774 O O . ILE A 1 100 ? -5.594 0.511 14.012 1.00 86.00 100 ILE A O 1
ATOM 778 N N . ASP A 1 101 ? -6.074 -1.689 14.004 1.00 84.12 101 ASP A N 1
ATOM 779 C CA . ASP A 1 101 ? -5.277 -2.030 15.189 1.00 84.12 101 ASP A CA 1
ATOM 780 C C . ASP A 1 101 ? -3.785 -1.785 14.912 1.00 84.12 101 ASP A C 1
ATOM 782 O O . ASP A 1 101 ? -3.062 -1.227 15.734 1.00 84.12 101 ASP A O 1
ATOM 786 N N . CYS A 1 102 ? -3.320 -2.103 13.698 1.00 86.25 102 CYS A N 1
ATOM 787 C CA . CYS A 1 102 ? -1.956 -1.780 13.270 1.00 86.25 102 CYS A CA 1
ATOM 788 C C . CYS A 1 102 ? -1.706 -0.261 13.195 1.00 86.25 102 CYS A C 1
ATOM 790 O O . CYS A 1 102 ? -0.599 0.199 13.474 1.00 86.25 102 CYS A O 1
ATOM 792 N N . ALA A 1 103 ? -2.721 0.537 12.840 1.00 86.62 103 ALA A N 1
ATOM 793 C CA . ALA A 1 103 ? -2.605 1.997 12.816 1.00 86.62 103 ALA A CA 1
ATOM 794 C C . ALA A 1 103 ? -2.534 2.591 14.230 1.00 86.62 103 ALA A C 1
ATOM 796 O O . ALA A 1 103 ? -1.865 3.611 14.432 1.00 86.62 103 ALA A O 1
ATOM 797 N N . GLU A 1 104 ? -3.204 1.960 15.196 1.00 83.00 104 GLU A N 1
ATOM 798 C CA . GLU A 1 104 ? -3.104 2.300 16.614 1.00 83.00 104 GLU A CA 1
ATOM 799 C C . GLU A 1 104 ? -1.700 2.001 17.154 1.00 83.00 104 GLU A C 1
ATOM 801 O O . GLU A 1 104 ? -1.067 2.885 17.734 1.00 83.00 104 GLU A O 1
ATOM 806 N N . GLU A 1 105 ? -1.161 0.815 16.859 1.00 83.44 105 GLU A N 1
ATOM 807 C CA . GLU A 1 105 ? 0.201 0.413 17.243 1.00 83.44 105 GLU A CA 1
ATOM 808 C C . GLU A 1 105 ? 1.283 1.300 16.616 1.00 83.44 105 GLU A C 1
ATOM 810 O O . GLU A 1 105 ? 2.292 1.612 17.252 1.00 83.44 105 GLU A O 1
ATOM 815 N N . GLY A 1 106 ? 1.057 1.754 15.381 1.00 77.94 106 GLY A N 1
ATOM 816 C CA . GLY A 1 106 ? 1.922 2.705 14.685 1.00 77.94 106 GLY A CA 1
ATOM 817 C C . GLY A 1 106 ? 1.786 4.161 15.156 1.00 77.94 106 GLY A C 1
ATOM 818 O O . GLY A 1 106 ? 2.520 5.019 14.671 1.00 77.94 106 GLY A O 1
ATOM 819 N N . TYR A 1 107 ? 0.873 4.466 16.089 1.00 83.31 107 TYR A N 1
ATOM 820 C CA . TYR A 1 107 ? 0.539 5.822 16.558 1.00 83.31 107 TYR A CA 1
ATOM 821 C C . TYR A 1 107 ? 0.045 6.781 15.455 1.00 83.31 107 TYR A C 1
ATOM 823 O O . TYR A 1 107 ? 0.121 8.012 15.579 1.00 83.31 107 TYR A O 1
ATOM 831 N N . HIS A 1 108 ? -0.543 6.249 14.382 1.00 85.69 108 HIS A N 1
ATOM 832 C CA . HIS A 1 108 ? -0.983 7.023 13.219 1.00 85.69 108 HIS A CA 1
ATOM 833 C C . HIS A 1 108 ? -2.438 7.471 13.346 1.00 85.69 108 HIS A C 1
ATOM 835 O O . HIS A 1 108 ? -3.308 7.063 12.577 1.00 85.69 108 HIS A O 1
ATOM 841 N N . LYS A 1 109 ? -2.708 8.384 14.288 1.00 82.00 109 LYS A N 1
ATOM 842 C CA . LYS A 1 109 ? -4.071 8.851 14.638 1.00 82.00 109 LYS A CA 1
ATOM 843 C C . LYS A 1 109 ? -4.937 9.245 13.437 1.00 82.00 109 LYS A C 1
ATOM 845 O O . LYS A 1 109 ? -6.114 8.917 13.387 1.00 82.00 109 LYS A O 1
ATOM 850 N N . LYS A 1 110 ? -4.366 9.949 12.450 1.00 85.44 110 LYS 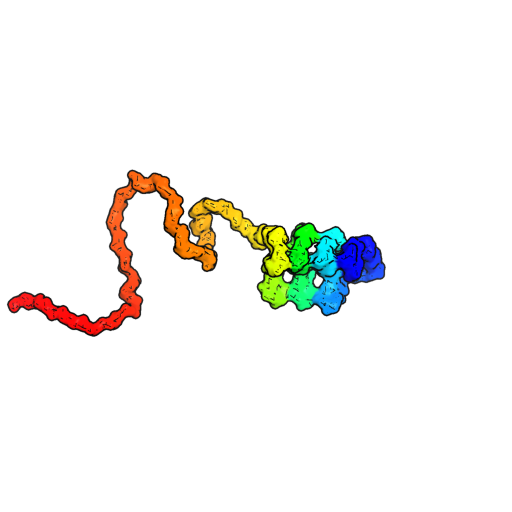A N 1
ATOM 851 C CA . LYS A 1 110 ? -5.111 10.375 11.248 1.00 85.44 110 LYS A CA 1
ATOM 852 C C . LYS A 1 110 ? -5.611 9.189 10.427 1.00 85.44 110 LYS A C 1
ATOM 854 O O . LYS A 1 110 ? -6.708 9.248 9.884 1.00 85.44 110 LYS A O 1
ATOM 859 N N . LEU A 1 111 ? -4.788 8.151 10.313 1.00 85.88 111 LEU A N 1
ATOM 860 C CA . LEU A 1 111 ? -5.134 6.944 9.579 1.00 85.88 111 LEU A CA 1
ATOM 861 C C . LEU A 1 111 ? -6.084 6.065 10.393 1.00 85.88 111 LEU A C 1
ATOM 863 O O . LEU A 1 111 ? -7.032 5.540 9.827 1.00 85.88 111 LEU A O 1
ATOM 867 N N . TYR A 1 112 ? -5.888 5.995 11.710 1.00 84.69 112 TYR A N 1
ATOM 868 C CA . TYR A 1 112 ? -6.822 5.350 12.628 1.00 84.69 112 TYR A CA 1
ATOM 869 C C . TYR A 1 112 ? -8.243 5.907 12.472 1.00 84.69 112 TYR A C 1
ATOM 871 O O . TYR A 1 112 ? -9.151 5.144 12.166 1.00 84.69 112 TYR A O 1
ATOM 879 N N . TYR A 1 113 ? -8.436 7.231 12.573 1.00 82.88 113 TYR A N 1
ATOM 880 C CA . TYR A 1 113 ? -9.770 7.833 12.417 1.00 82.88 113 TYR A CA 1
ATOM 881 C C . TYR A 1 113 ? -10.370 7.585 11.029 1.00 82.88 113 TYR A C 1
ATOM 883 O O . TYR A 1 113 ? -11.565 7.341 10.912 1.00 82.88 113 TYR A O 1
ATOM 891 N N . PHE A 1 114 ? -9.541 7.606 9.982 1.00 86.25 114 PHE A N 1
ATOM 892 C CA . PHE A 1 114 ? -9.988 7.299 8.625 1.00 86.25 114 PHE A CA 1
ATOM 893 C C . PHE A 1 114 ? -10.448 5.842 8.482 1.00 86.25 114 PHE A C 1
ATOM 895 O O . PHE A 1 114 ? -11.497 5.581 7.909 1.00 86.25 114 PHE A O 1
ATOM 902 N N . LEU A 1 115 ? -9.697 4.883 9.026 1.00 82.75 115 LEU A N 1
ATOM 903 C CA . LEU A 1 115 ? -10.085 3.471 9.011 1.00 82.75 115 LEU A CA 1
ATOM 904 C C . LEU A 1 115 ? 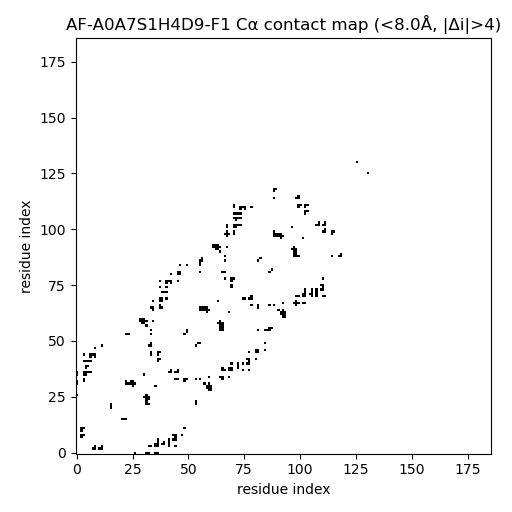-11.290 3.203 9.920 1.00 82.75 115 LEU A C 1
ATOM 906 O O . LEU A 1 115 ? -12.131 2.380 9.574 1.00 82.75 115 LEU A O 1
ATOM 910 N N . GLN A 1 116 ? -11.411 3.922 11.037 1.00 82.75 116 GLN A N 1
ATOM 911 C CA . GLN A 1 116 ? -12.566 3.849 11.931 1.00 82.75 116 GLN A CA 1
ATOM 912 C C . GLN A 1 116 ? -13.851 4.267 11.217 1.00 82.75 116 GLN A C 1
ATOM 914 O O . GLN A 1 116 ? -14.870 3.603 11.373 1.00 82.75 116 GLN A O 1
ATOM 919 N N . GLU A 1 117 ? -13.797 5.320 10.401 1.00 81.56 117 GLU A N 1
ATOM 920 C CA . GLU A 1 117 ? -14.924 5.759 9.571 1.00 81.56 117 GLU A CA 1
ATOM 921 C C . GLU A 1 117 ? -15.344 4.695 8.540 1.00 81.56 117 GLU A C 1
ATOM 923 O O . GLU A 1 117 ? -16.517 4.597 8.198 1.00 81.56 117 GLU A O 1
ATOM 928 N N . LEU A 1 118 ? -14.405 3.868 8.071 1.00 77.62 118 LEU A N 1
ATOM 929 C CA . LEU A 1 118 ? -14.657 2.832 7.062 1.00 77.62 118 LEU A CA 1
ATOM 930 C C . LEU A 1 118 ? -15.118 1.494 7.651 1.00 77.62 118 LEU A C 1
ATOM 932 O O . LEU A 1 118 ? -15.908 0.789 7.029 1.00 77.62 118 LEU A O 1
ATOM 936 N N . VAL A 1 119 ? -14.600 1.113 8.822 1.00 70.62 119 VAL A N 1
ATOM 937 C CA . VAL A 1 119 ? -15.005 -0.111 9.539 1.00 70.62 119 VAL A CA 1
ATOM 938 C C . VAL A 1 119 ? -16.297 0.126 10.320 1.00 70.62 119 VAL A C 1
ATOM 940 O O . VAL A 1 119 ? -17.129 -0.775 10.431 1.00 70.62 119 VAL A O 1
ATOM 943 N N . GLY A 1 120 ? -16.476 1.342 10.834 1.00 59.12 120 GLY A N 1
ATOM 944 C CA . GLY A 1 120 ? -17.717 1.818 11.417 1.00 59.12 120 GLY A CA 1
ATOM 945 C C . GLY A 1 120 ? -18.737 2.121 10.330 1.00 59.12 120 GLY A C 1
ATOM 946 O O . GLY A 1 120 ? -18.997 3.282 10.025 1.00 59.12 120 GLY A O 1
ATOM 947 N N . GLU A 1 121 ? -19.365 1.087 9.767 1.00 44.75 121 GLU A N 1
ATOM 948 C CA . GLU A 1 121 ? -20.694 1.266 9.176 1.00 44.75 121 GLU A CA 1
ATOM 949 C C . GLU A 1 121 ? -21.550 2.049 10.185 1.00 44.75 121 GLU A C 1
ATOM 951 O O . GLU A 1 121 ? -21.588 1.687 11.359 1.00 44.75 121 GLU A O 1
ATOM 956 N N . LYS A 1 122 ? -22.142 3.171 9.747 1.00 46.94 122 LYS A N 1
ATOM 957 C CA . LYS A 1 122 ? -22.901 4.136 10.563 1.00 46.94 122 LYS A CA 1
ATOM 958 C C . LYS A 1 122 ? -23.454 3.557 11.882 1.00 46.94 122 LYS A C 1
ATOM 960 O O . LYS A 1 122 ? -24.573 3.062 11.920 1.00 46.94 122 LYS A O 1
ATOM 965 N N . CYS A 1 123 ? -22.777 3.851 12.982 1.00 36.88 123 CYS A N 1
ATOM 966 C CA . CYS A 1 123 ? -23.464 4.399 14.145 1.00 36.88 123 CYS A CA 1
ATOM 967 C C . CYS A 1 123 ? -23.042 5.860 14.250 1.00 36.88 123 CYS A C 1
ATOM 969 O O . CYS A 1 123 ? -22.240 6.258 15.093 1.00 36.88 123 CYS A O 1
ATOM 971 N N . VAL A 1 124 ? -23.570 6.679 13.329 1.00 43.84 124 VAL A N 1
ATOM 972 C CA . VAL A 1 124 ? -23.656 8.114 13.592 1.00 43.84 124 VAL A CA 1
ATOM 973 C C . VAL A 1 124 ? -24.627 8.201 14.749 1.00 43.84 124 VAL A C 1
ATOM 975 O O . VAL A 1 124 ? -25.822 8.002 14.565 1.00 43.84 124 VAL A O 1
ATOM 978 N N . PHE A 1 125 ? -24.113 8.415 15.948 1.00 40.34 125 PHE A N 1
ATOM 979 C CA . PHE A 1 125 ? -24.912 8.951 17.027 1.00 40.34 125 PHE A CA 1
ATOM 980 C C . PHE A 1 125 ? -25.744 10.121 16.459 1.00 40.34 125 PHE A C 1
ATOM 982 O O . PHE A 1 125 ? -25.228 11.222 16.266 1.00 40.34 125 PHE A O 1
ATOM 989 N N . ASP A 1 126 ? -27.041 9.916 16.241 1.00 37.16 126 ASP A N 1
ATOM 990 C CA . ASP A 1 126 ? -27.933 10.827 16.927 1.00 37.16 126 ASP A CA 1
ATOM 991 C C . ASP A 1 126 ? -27.672 10.535 18.404 1.00 37.16 126 ASP A C 1
ATOM 993 O O . ASP A 1 126 ? -28.010 9.456 18.885 1.00 37.16 126 ASP A O 1
ATOM 997 N N . ARG A 1 127 ? -26.985 11.437 19.118 1.00 48.00 127 ARG A N 1
ATOM 998 C CA . ARG A 1 127 ? -26.901 11.420 20.596 1.00 48.00 127 ARG A CA 1
ATOM 999 C C . ARG A 1 127 ? -28.261 11.751 21.202 1.00 48.00 127 ARG A C 1
ATOM 1001 O O . ARG A 1 127 ? -28.349 12.528 22.147 1.00 48.00 127 ARG A O 1
ATOM 1008 N N . SER A 1 128 ? -29.311 11.186 20.629 1.00 41.19 128 SER A N 1
ATOM 1009 C CA . SER A 1 128 ? -30.660 11.232 21.122 1.00 41.19 128 SER A CA 1
ATOM 1010 C C . SER A 1 128 ? -30.900 9.936 21.889 1.00 41.19 128 SER A C 1
ATOM 1012 O O . SER A 1 128 ? -30.606 8.859 21.365 1.00 41.19 128 SER A O 1
ATOM 1014 N N . PRO A 1 129 ? -31.468 10.004 23.102 1.00 46.88 129 PRO A N 1
ATOM 1015 C CA . PRO A 1 129 ? -31.790 8.846 23.944 1.00 46.88 129 PRO A CA 1
ATOM 1016 C C . PRO A 1 129 ? -32.822 7.873 23.325 1.00 46.88 129 PRO A C 1
ATOM 1018 O O . PRO A 1 129 ? -33.344 6.999 24.007 1.00 46.88 129 PRO A O 1
ATOM 1021 N N . VAL A 1 130 ? -33.147 8.021 22.038 1.00 44.88 130 VAL A N 1
ATOM 1022 C CA . VAL A 1 130 ? -34.128 7.220 21.302 1.00 44.88 130 VAL A CA 1
ATOM 1023 C C . VAL A 1 130 ? -33.490 5.978 20.656 1.00 44.88 130 VAL A C 1
ATOM 1025 O O . VAL A 1 130 ? -34.188 4.983 20.454 1.00 44.88 130 VAL A O 1
ATOM 1028 N N . CYS A 1 131 ? -32.180 5.974 20.368 1.00 42.31 131 CYS A N 1
ATOM 1029 C CA . CYS A 1 131 ? -31.539 4.844 19.676 1.00 42.31 131 CYS A CA 1
ATOM 1030 C C . CYS A 1 131 ? -31.341 3.595 20.552 1.00 42.31 131 CYS A C 1
ATOM 1032 O O . CYS A 1 131 ? -31.349 2.487 20.020 1.00 42.31 131 CYS A O 1
ATOM 1034 N N . ASP A 1 132 ? -31.275 3.738 21.878 1.00 48.19 132 ASP A N 1
ATOM 1035 C CA . ASP A 1 132 ? -31.116 2.599 22.799 1.00 48.19 132 ASP A CA 1
ATOM 1036 C C . ASP A 1 132 ? -32.338 1.661 22.813 1.00 48.19 132 ASP A C 1
ATOM 1038 O O . ASP A 1 132 ? -32.237 0.503 23.210 1.00 48.19 132 ASP A O 1
ATOM 1042 N N . SER A 1 133 ? -33.494 2.125 22.322 1.00 45.06 133 SER A N 1
ATOM 1043 C CA . SER A 1 133 ? -34.725 1.325 22.265 1.00 45.06 133 SER A CA 1
ATOM 1044 C C . SER A 1 133 ? -34.822 0.377 21.060 1.00 45.06 133 SER A C 1
ATOM 1046 O O . SER A 1 133 ? -35.618 -0.559 21.090 1.00 45.06 133 SER A O 1
ATOM 1048 N N . LEU A 1 134 ? -34.032 0.599 20.002 1.00 45.94 134 LEU A N 1
ATOM 1049 C CA . LEU A 1 134 ? -34.181 -0.104 18.718 1.00 45.94 134 LEU A CA 1
ATOM 1050 C C . LEU A 1 134 ? -33.074 -1.122 18.428 1.00 45.94 134 LEU A C 1
ATOM 1052 O O . LEU A 1 134 ? -33.287 -2.016 17.612 1.00 45.94 134 LEU A O 1
ATOM 1056 N N . CYS A 1 135 ? -31.916 -1.021 19.081 1.00 44.09 135 CYS A N 1
ATOM 1057 C CA . CYS A 1 135 ? -30.757 -1.844 18.724 1.00 44.09 135 CYS A CA 1
ATOM 1058 C C . CYS A 1 135 ? -30.634 -3.140 19.525 1.00 44.09 135 CYS A C 1
ATOM 1060 O O . CYS A 1 135 ? -29.918 -4.026 19.082 1.00 44.09 135 CYS A O 1
ATOM 1062 N N . GLY A 1 136 ? -31.295 -3.272 20.680 1.00 43.00 136 GLY A N 1
ATOM 1063 C CA . GLY A 1 136 ? -31.390 -4.531 21.434 1.00 43.00 136 GLY A CA 1
ATOM 1064 C C . GLY A 1 136 ? -30.075 -5.220 21.834 1.00 43.00 136 GLY A C 1
ATOM 1065 O O . GLY A 1 136 ? -30.137 -6.295 22.423 1.00 43.00 136 GLY A O 1
ATOM 1066 N N . GLU A 1 137 ? -28.904 -4.644 21.558 1.00 41.34 137 GLU A N 1
ATOM 1067 C CA . GLU A 1 137 ? -27.615 -5.260 21.855 1.00 41.34 137 GLU A CA 1
ATOM 1068 C C . GLU A 1 137 ? -26.771 -4.393 22.786 1.00 41.34 137 GLU A C 1
ATOM 1070 O O . GLU A 1 137 ? -26.533 -3.203 22.582 1.00 41.34 137 GLU A O 1
ATOM 1075 N N . ARG A 1 138 ? -26.340 -5.048 23.862 1.00 38.72 138 ARG A N 1
ATOM 1076 C CA . ARG A 1 138 ? -25.578 -4.506 24.978 1.00 38.72 138 ARG A CA 1
ATOM 1077 C C . ARG A 1 138 ? -24.107 -4.399 24.584 1.00 38.72 138 ARG A C 1
ATOM 1079 O O . ARG A 1 138 ? -23.444 -5.421 24.424 1.00 38.72 138 ARG A O 1
ATOM 1086 N N . HIS A 1 139 ? -23.568 -3.185 24.502 1.00 42.78 139 HIS A N 1
ATOM 1087 C CA . HIS A 1 139 ? -22.125 -3.002 24.344 1.00 42.78 139 HIS A CA 1
ATOM 1088 C C . HIS A 1 139 ? -21.391 -3.256 25.679 1.00 42.78 139 HIS A C 1
ATOM 1090 O O . HIS A 1 139 ? -21.779 -2.679 26.703 1.00 42.78 139 HIS A O 1
ATOM 1096 N N . PRO A 1 140 ? -20.339 -4.101 25.688 1.00 41.59 140 PRO A N 1
ATOM 1097 C CA . PRO A 1 140 ? -19.682 -4.580 26.909 1.00 41.59 140 PRO A CA 1
ATOM 1098 C C . PRO A 1 140 ? -18.879 -3.515 27.676 1.00 41.59 140 PRO A C 1
ATOM 1100 O O . PRO A 1 140 ? -18.547 -3.757 28.832 1.00 41.59 140 PRO A O 1
ATOM 1103 N N . ASP A 1 141 ? -18.652 -2.332 27.093 1.00 42.88 141 ASP A N 1
ATOM 1104 C CA . ASP A 1 141 ? -17.824 -1.264 27.682 1.00 42.88 141 ASP A CA 1
ATOM 1105 C C . ASP A 1 141 ? -18.620 -0.036 28.166 1.00 42.88 141 ASP A C 1
ATOM 1107 O O . ASP A 1 141 ? -18.079 1.059 28.318 1.00 42.88 141 ASP A O 1
ATOM 1111 N N . SER A 1 142 ? -19.919 -0.193 28.432 1.00 39.88 142 SER A N 1
ATOM 1112 C CA . SER A 1 142 ? -20.731 0.879 29.024 1.00 39.88 142 SER A CA 1
ATOM 1113 C C . SER A 1 142 ? -20.404 1.005 30.525 1.00 39.88 142 SER A C 1
ATOM 1115 O O . SER A 1 142 ? -20.655 0.048 31.264 1.00 39.88 142 SER A O 1
ATOM 1117 N N . PRO A 1 143 ? -19.849 2.131 31.022 1.00 37.03 143 PRO A N 1
ATOM 1118 C CA . PRO A 1 143 ? -19.545 2.271 32.444 1.00 37.03 143 PRO A CA 1
ATOM 1119 C C . PRO A 1 143 ? -20.846 2.241 33.274 1.00 37.03 143 PRO A C 1
ATOM 1121 O O . PRO A 1 143 ? -21.815 2.892 32.876 1.00 37.03 143 PRO A O 1
ATOM 1124 N N . PRO A 1 144 ? -20.901 1.550 34.432 1.00 40.97 144 PRO A N 1
ATOM 1125 C CA . PRO A 1 144 ? -22.158 1.319 35.157 1.00 40.97 144 PRO A CA 1
ATOM 1126 C C . PRO A 1 144 ? -22.843 2.563 35.754 1.00 40.97 144 PRO A C 1
ATOM 1128 O O . PRO A 1 144 ? -23.903 2.425 36.353 1.00 40.97 144 PRO A O 1
ATOM 1131 N N . GLU A 1 145 ? -22.271 3.767 35.643 1.00 40.25 145 GLU A N 1
ATOM 1132 C CA . GLU A 1 145 ? -22.636 4.888 36.527 1.00 40.25 145 GLU A CA 1
ATOM 1133 C C . GLU A 1 145 ? -23.196 6.151 35.854 1.00 40.25 145 GLU A C 1
ATOM 1135 O O . GLU A 1 145 ? -23.321 7.190 36.498 1.00 40.25 145 GLU A O 1
ATOM 1140 N N . LEU A 1 146 ? -23.630 6.094 34.594 1.00 40.59 146 LEU A N 1
ATOM 1141 C CA . LEU A 1 146 ? -24.323 7.227 33.951 1.00 40.59 146 LEU A CA 1
ATOM 1142 C C . LEU A 1 146 ? -25.842 7.024 33.831 1.00 40.59 146 LEU A C 1
ATOM 1144 O O . LEU A 1 146 ? -26.459 7.475 32.874 1.00 40.59 146 LEU A O 1
ATOM 1148 N N . PHE A 1 147 ? -26.463 6.388 34.831 1.00 41.19 147 PHE A N 1
ATOM 1149 C CA . PHE A 1 147 ? -27.925 6.231 34.899 1.00 41.19 147 PHE A CA 1
ATOM 1150 C C . PHE A 1 147 ? -28.661 7.320 35.694 1.00 41.19 147 PHE A C 1
ATOM 1152 O O . PHE A 1 147 ? -29.856 7.207 35.961 1.00 41.19 147 PHE A O 1
ATOM 1159 N N . HIS A 1 148 ? -27.993 8.417 36.053 1.00 38.31 148 HIS A N 1
ATOM 1160 C CA . HIS A 1 148 ? -28.637 9.497 36.791 1.00 38.31 148 HIS A CA 1
ATOM 1161 C C . HIS A 1 148 ? -28.318 10.870 36.200 1.00 38.31 148 HIS A C 1
ATOM 1163 O O . HIS A 1 148 ? -27.150 11.227 36.083 1.00 38.31 148 HIS A O 1
ATOM 1169 N N . ARG A 1 149 ? -29.395 11.650 35.970 1.00 32.78 149 ARG A N 1
ATOM 1170 C CA . ARG A 1 149 ? -29.480 13.087 35.604 1.00 32.78 149 ARG A CA 1
ATOM 1171 C C . ARG A 1 149 ? -29.324 13.372 34.102 1.00 32.78 149 ARG A C 1
ATOM 1173 O O . ARG A 1 149 ? -28.288 13.080 33.538 1.00 32.78 149 ARG A O 1
ATOM 1180 N N . LEU A 1 150 ? -30.250 14.005 33.377 1.00 28.84 150 LEU A N 1
ATOM 1181 C CA . LEU A 1 150 ? -31.373 14.918 33.656 1.00 28.84 150 LEU A CA 1
ATOM 1182 C C . LEU A 1 150 ? -32.297 14.873 32.410 1.00 28.84 150 LEU A C 1
ATOM 1184 O O . LEU A 1 150 ? -31.800 14.710 31.304 1.00 28.84 150 LEU A O 1
ATOM 1188 N N . ALA A 1 151 ? -33.617 15.022 32.516 1.00 29.53 151 ALA A N 1
ATOM 1189 C CA . ALA A 1 151 ? -34.194 16.364 32.540 1.00 29.53 151 ALA A CA 1
ATOM 1190 C C . ALA A 1 151 ? -35.566 16.445 33.243 1.00 29.53 151 ALA A C 1
ATOM 1192 O O . ALA A 1 151 ? -36.357 15.501 33.186 1.00 29.53 151 ALA A O 1
ATOM 1193 N N . PRO A 1 152 ? -35.839 17.587 33.901 1.00 41.69 152 PRO A N 1
ATOM 1194 C CA . PRO A 1 152 ? -37.110 17.914 34.528 1.00 41.69 152 PRO A CA 1
ATOM 1195 C C . PRO A 1 152 ? -38.101 18.379 33.454 1.00 41.69 152 PRO A C 1
ATOM 1197 O O . PRO A 1 152 ? -37.700 19.116 32.567 1.00 41.69 152 PRO A O 1
ATOM 1200 N N . GLU A 1 153 ? -39.356 17.930 33.540 1.00 34.38 153 GLU A N 1
ATOM 1201 C CA . GLU A 1 153 ? -40.595 18.608 33.075 1.00 34.38 153 GLU A CA 1
ATOM 1202 C C . GLU A 1 153 ? -41.769 17.625 32.890 1.00 34.38 153 GLU A C 1
ATOM 1204 O O . GLU A 1 153 ? -42.915 18.049 32.801 1.00 34.38 153 GLU A O 1
ATOM 1209 N N . ALA A 1 154 ? -41.543 16.309 32.966 1.00 39.38 154 ALA A N 1
ATOM 1210 C CA . ALA A 1 154 ? -42.619 15.311 32.865 1.00 39.38 154 ALA A CA 1
ATOM 1211 C C . ALA A 1 154 ? -43.298 14.927 34.206 1.00 39.38 154 ALA A C 1
ATOM 1213 O O . ALA A 1 154 ? -44.156 14.051 34.229 1.00 39.38 154 ALA A O 1
ATOM 1214 N N . LEU A 1 155 ? -42.951 15.572 35.329 1.00 38.44 155 LEU A N 1
ATOM 1215 C CA . LEU A 1 155 ? -43.405 15.194 36.684 1.00 38.44 155 LEU A CA 1
ATOM 1216 C C . LEU A 1 155 ? -44.523 16.070 37.280 1.00 38.44 155 LEU A C 1
ATOM 1218 O O . LEU A 1 155 ? -44.683 16.102 38.496 1.00 38.44 155 LEU A O 1
ATOM 1222 N N . LEU A 1 156 ? -45.309 16.784 36.471 1.00 38.94 156 LEU A N 1
ATOM 1223 C CA . LEU A 1 156 ? -46.381 17.631 37.015 1.00 38.94 156 LEU A CA 1
ATOM 1224 C C . LEU A 1 156 ? -47.797 17.068 36.911 1.00 38.94 156 LEU A C 1
ATOM 1226 O O . LEU A 1 156 ? -48.681 17.699 37.468 1.00 38.94 156 LEU A O 1
ATOM 1230 N N . ASN A 1 157 ? -48.049 15.918 36.271 1.00 42.06 157 ASN A N 1
ATOM 1231 C CA . ASN A 1 157 ? -49.436 15.455 36.108 1.00 42.06 157 ASN A CA 1
ATOM 1232 C C . ASN A 1 157 ? -49.615 13.944 35.870 1.00 42.06 157 ASN A C 1
ATOM 1234 O O . ASN A 1 157 ? -50.263 13.544 34.904 1.00 42.06 157 ASN A O 1
ATOM 1238 N N . TYR A 1 158 ? -49.128 13.079 36.767 1.00 33.00 158 TYR A N 1
ATOM 1239 C CA . TYR A 1 158 ? -49.779 11.768 36.877 1.00 33.00 158 TYR A CA 1
ATOM 1240 C C . TYR A 1 158 ? -49.722 11.167 38.282 1.00 33.00 158 TYR A C 1
ATOM 1242 O O . TYR A 1 158 ? -48.658 10.955 38.857 1.00 33.00 158 TYR A O 1
ATOM 1250 N N . 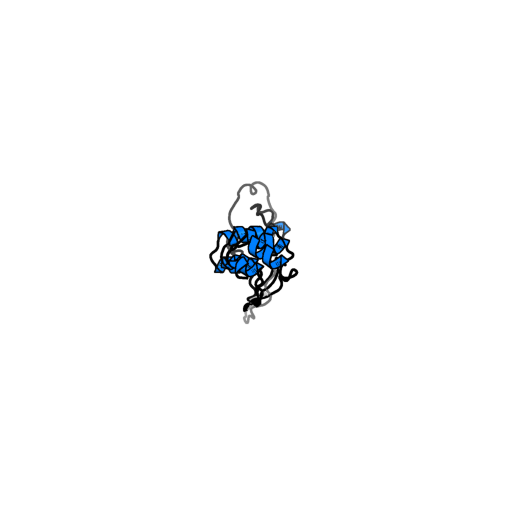THR A 1 159 ? -50.912 10.932 38.828 1.00 37.94 159 THR A N 1
ATOM 1251 C CA . THR A 1 159 ? -51.209 10.471 40.184 1.00 37.94 159 THR A CA 1
ATOM 1252 C C . THR A 1 159 ? -51.592 8.987 40.178 1.00 37.94 159 THR A C 1
ATOM 1254 O O . THR A 1 159 ? -52.702 8.661 39.763 1.00 37.94 159 THR A O 1
ATOM 1257 N N . GLY A 1 160 ? -50.710 8.129 40.706 1.00 34.62 160 GLY A N 1
ATOM 1258 C CA . GLY A 1 160 ? -51.017 6.773 41.207 1.00 34.62 160 GLY A CA 1
ATOM 1259 C C . GLY A 1 160 ? -51.472 5.709 40.183 1.00 34.62 160 GLY A C 1
ATOM 1260 O O . GLY A 1 160 ? -51.636 6.026 39.005 1.00 34.62 160 GLY A O 1
ATOM 1261 N N . PRO A 1 161 ? -51.694 4.444 40.610 1.00 34.59 161 PRO A N 1
ATOM 1262 C CA . PRO A 1 161 ? -51.764 3.976 41.995 1.00 34.59 161 PRO A CA 1
ATOM 1263 C C . PRO A 1 161 ? -50.714 2.914 42.374 1.00 34.59 161 PRO A C 1
ATOM 1265 O O . PRO A 1 161 ? -50.114 2.232 41.547 1.00 34.59 161 PRO A O 1
ATOM 1268 N N . GLU A 1 162 ? -50.523 2.824 43.683 1.00 43.97 162 GLU A N 1
ATOM 1269 C CA . GLU A 1 162 ? -49.864 1.775 44.461 1.00 43.97 162 GLU A CA 1
ATOM 1270 C C . GLU A 1 162 ? -49.792 0.359 43.845 1.00 43.97 162 GLU A C 1
ATOM 1272 O O . GLU A 1 162 ? -50.804 -0.324 43.703 1.00 43.97 162 GLU A O 1
ATOM 1277 N N . ASN A 1 163 ? -48.563 -0.122 43.609 1.00 37.12 163 ASN A N 1
ATOM 1278 C CA . ASN A 1 163 ? -48.155 -1.498 43.917 1.00 37.12 163 ASN A CA 1
ATOM 1279 C C . ASN A 1 163 ? -46.620 -1.630 43.838 1.00 37.12 163 ASN A C 1
ATOM 1281 O O . ASN A 1 163 ? -46.039 -1.561 42.758 1.00 37.12 163 ASN A O 1
ATOM 1285 N N . THR A 1 164 ? -45.950 -1.827 44.973 1.00 42.78 164 THR A N 1
ATOM 1286 C CA . THR A 1 164 ? -44.551 -2.288 45.030 1.00 42.78 164 THR A CA 1
ATOM 1287 C C . THR A 1 164 ? -44.540 -3.767 45.404 1.00 42.78 164 THR A C 1
ATOM 1289 O O . THR A 1 164 ? -44.915 -4.073 46.534 1.00 42.78 164 THR A O 1
ATOM 1292 N N . PRO A 1 165 ? -44.100 -4.673 44.516 1.00 37.56 165 PRO A N 1
ATOM 1293 C CA . PRO A 1 165 ? -43.698 -6.010 44.956 1.00 37.56 165 PRO A CA 1
ATOM 1294 C C . PRO A 1 165 ? -42.284 -6.369 44.473 1.00 37.56 165 PRO A C 1
ATOM 1296 O O . PRO A 1 165 ? -42.051 -6.705 43.314 1.00 37.56 165 PRO A O 1
ATOM 1299 N N . TRP A 1 166 ? -41.338 -6.316 45.408 1.00 43.72 166 TRP A N 1
ATOM 1300 C CA . TRP A 1 166 ? -39.971 -6.850 45.351 1.00 43.72 166 TRP A CA 1
ATOM 1301 C C . TRP A 1 166 ? -39.937 -8.358 45.698 1.00 43.72 166 TRP A C 1
ATOM 1303 O O . TRP A 1 166 ? -39.032 -8.834 46.373 1.00 43.72 166 TRP A O 1
ATOM 1313 N N . GLU A 1 167 ? -40.913 -9.138 45.229 1.00 40.53 167 GLU A N 1
ATOM 1314 C CA . GLU A 1 167 ? -41.050 -10.569 45.551 1.00 40.53 167 GLU A CA 1
ATOM 1315 C C . GLU A 1 167 ? -40.582 -11.500 44.417 1.00 40.53 167 GLU A C 1
ATOM 1317 O O . GLU A 1 167 ? -41.410 -12.141 43.773 1.00 40.53 167 GLU A O 1
ATOM 1322 N N . TRP A 1 168 ? -39.276 -11.644 44.159 1.00 39.72 168 TRP A N 1
ATOM 1323 C CA . TRP A 1 168 ? -38.843 -12.817 43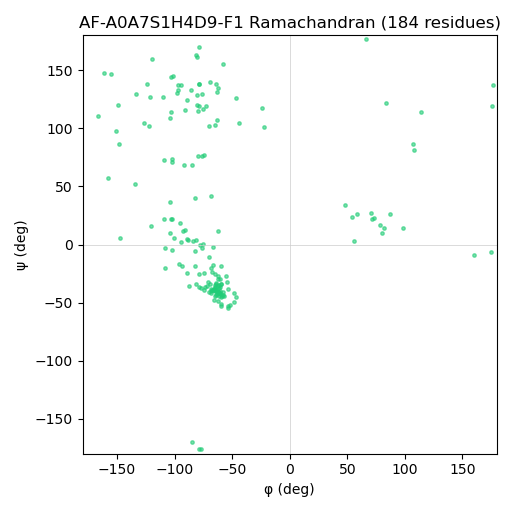.370 1.00 39.72 168 TRP A CA 1
ATOM 1324 C C . TRP A 1 168 ? -37.480 -13.446 43.666 1.00 39.72 168 TRP A C 1
ATOM 1326 O O . TRP A 1 168 ? -37.154 -14.421 42.999 1.00 39.72 168 TRP A O 1
ATOM 1336 N N . GLU A 1 169 ? -36.718 -13.044 44.686 1.00 34.81 169 GLU A N 1
ATOM 1337 C CA . GLU A 1 169 ? -35.448 -13.744 44.974 1.00 34.81 169 GLU A CA 1
ATOM 1338 C C . GLU A 1 169 ? -35.210 -14.065 46.459 1.00 34.81 169 GLU A C 1
ATOM 1340 O O . GLU A 1 169 ? -34.130 -13.848 46.998 1.00 34.81 169 GLU A O 1
ATOM 1345 N N . GLU A 1 170 ? -36.190 -14.712 47.101 1.00 36.28 170 GLU A N 1
ATOM 1346 C CA . GLU A 1 170 ? -35.915 -15.670 48.189 1.00 36.28 170 GLU A CA 1
ATOM 1347 C C . GLU A 1 170 ? -36.032 -17.117 47.692 1.00 36.28 170 GLU A C 1
ATOM 1349 O O . GLU A 1 170 ? -36.925 -17.883 48.041 1.00 36.28 170 GLU A O 1
ATOM 1354 N N . ALA A 1 171 ? -35.065 -17.521 46.879 1.00 43.06 171 ALA A N 1
ATOM 1355 C CA . ALA A 1 171 ? -34.655 -18.912 46.805 1.00 43.06 171 ALA A CA 1
ATOM 1356 C C . ALA A 1 171 ? -33.186 -18.910 46.406 1.00 43.06 171 ALA A C 1
ATOM 1358 O O . ALA A 1 171 ? -32.898 -18.722 45.231 1.00 43.06 171 ALA A O 1
ATOM 1359 N N . HIS A 1 172 ? -32.274 -19.039 47.378 1.00 38.62 172 HIS A N 1
ATOM 1360 C CA . HIS A 1 172 ? -31.120 -19.955 47.290 1.00 38.62 172 HIS A CA 1
ATOM 1361 C C . HIS A 1 172 ? -30.120 -19.880 48.452 1.00 38.62 172 HIS A C 1
ATOM 1363 O O . HIS A 1 172 ? -29.233 -20.728 48.489 1.00 38.62 172 HIS A O 1
ATOM 1369 N N . LEU A 1 173 ? -30.202 -18.963 49.421 1.00 39.12 173 LEU A N 1
ATOM 1370 C CA . LEU A 1 173 ? -29.146 -18.886 50.442 1.00 39.12 173 LEU A CA 1
ATOM 1371 C C . LEU A 1 173 ? -29.646 -18.426 51.815 1.00 39.12 173 LEU A C 1
ATOM 1373 O O . LEU A 1 173 ? -29.502 -17.255 52.148 1.00 39.12 173 LEU A O 1
ATOM 1377 N N . ARG A 1 174 ? -30.129 -19.374 52.629 1.00 38.56 174 ARG A N 1
ATOM 1378 C CA . ARG A 1 174 ? -29.747 -19.573 54.046 1.00 38.56 174 ARG A CA 1
ATOM 1379 C C . ARG A 1 174 ? -30.598 -20.687 54.657 1.00 38.56 174 ARG A C 1
ATOM 1381 O O . ARG A 1 174 ? -31.816 -20.620 54.667 1.00 38.56 174 ARG A O 1
ATOM 1388 N N . GLY A 1 175 ? -29.930 -21.746 55.110 1.00 36.34 175 GLY A N 1
ATOM 1389 C CA . GLY A 1 175 ? -30.522 -22.695 56.040 1.00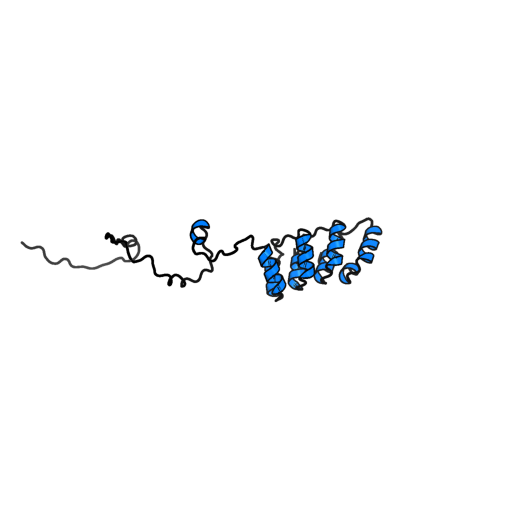 36.34 175 GLY A CA 1
ATOM 1390 C C . GLY A 1 175 ? -30.469 -22.089 57.436 1.00 36.34 175 GLY A C 1
ATOM 1391 O O . GLY A 1 175 ? -29.376 -21.804 57.926 1.00 36.34 175 GLY A O 1
ATOM 1392 N N . ASP A 1 176 ? -31.632 -21.901 58.045 1.00 42.06 176 ASP A N 1
ATOM 1393 C CA . ASP A 1 176 ? -31.774 -21.496 59.439 1.00 42.06 176 ASP A CA 1
ATOM 1394 C C . ASP A 1 176 ? -31.953 -22.727 60.338 1.00 42.06 176 ASP A C 1
ATOM 1396 O O . ASP A 1 176 ? -32.734 -23.629 60.014 1.00 42.06 176 ASP A O 1
ATOM 1400 N N . PRO A 1 177 ? -31.279 -22.761 61.498 1.00 48.62 177 PRO A N 1
ATOM 1401 C CA . PRO A 1 177 ? -31.770 -23.478 62.657 1.00 48.62 177 PRO A CA 1
ATOM 1402 C C . PRO A 1 177 ? -31.913 -22.511 63.842 1.00 48.62 177 PRO A C 1
ATOM 1404 O O . PRO A 1 177 ? -30.925 -22.160 64.473 1.00 48.62 177 PRO A O 1
ATOM 1407 N N . ASP A 1 178 ? -33.139 -22.082 64.122 1.00 35.47 178 ASP A N 1
ATOM 1408 C CA . ASP A 1 178 ? -33.709 -21.796 65.453 1.00 35.47 178 ASP A CA 1
ATOM 1409 C C . ASP A 1 178 ? -35.123 -21.245 65.194 1.00 35.47 178 ASP A C 1
ATOM 1411 O O . ASP A 1 178 ? -35.338 -20.512 64.239 1.00 35.47 178 ASP A O 1
ATOM 1415 N N . GLY A 1 179 ? -36.184 -21.609 65.904 1.00 36.25 179 GLY A N 1
ATOM 1416 C CA . GLY A 1 179 ? -36.264 -21.753 67.346 1.00 36.25 179 GLY A CA 1
ATOM 1417 C C . GLY A 1 179 ? -37.235 -20.684 67.859 1.00 36.25 179 GLY A C 1
ATOM 1418 O O . GLY A 1 179 ? -36.947 -19.496 67.774 1.00 36.25 179 GLY A O 1
ATOM 1419 N N . GLY A 1 180 ? -38.377 -21.117 68.405 1.00 35.81 180 GLY A N 1
ATOM 1420 C CA . GLY A 1 180 ? -39.188 -20.312 69.326 1.00 35.81 180 GLY A CA 1
ATOM 1421 C C . GLY A 1 180 ? -40.516 -19.764 68.798 1.00 35.81 180 GLY A C 1
ATOM 1422 O O . GLY A 1 180 ? -40.629 -18.572 68.534 1.00 35.81 180 GLY A O 1
ATOM 1423 N N . GLU A 1 181 ? -41.561 -20.595 68.799 1.00 38.22 181 GLU A N 1
ATOM 1424 C CA . GLU A 1 181 ? -42.932 -20.109 68.987 1.00 38.22 181 GLU A CA 1
ATOM 1425 C C . GLU A 1 181 ? -43.262 -20.095 70.486 1.00 38.22 181 GLU A C 1
ATOM 1427 O O . GLU A 1 181 ? -43.155 -21.109 71.182 1.00 38.22 181 GLU A O 1
ATOM 1432 N N . VAL A 1 182 ? -43.663 -18.924 70.982 1.00 43.31 182 VAL A N 1
ATOM 1433 C CA . VAL A 1 182 ? -44.376 -18.744 72.246 1.00 43.31 182 VAL A CA 1
ATOM 1434 C C . VAL A 1 182 ? -45.808 -18.326 71.938 1.00 43.31 182 VAL A C 1
ATOM 1436 O O . VAL A 1 182 ? -46.029 -17.302 71.299 1.00 43.31 182 VAL A O 1
ATOM 1439 N N . GLY A 1 183 ? -46.754 -19.070 72.511 1.00 36.69 183 GLY A N 1
ATOM 1440 C CA . GLY A 1 183 ? -48.017 -18.521 72.997 1.00 36.69 183 GLY A CA 1
ATOM 1441 C C . GLY A 1 183 ? -49.255 -18.836 72.168 1.00 36.69 183 GLY A C 1
ATOM 1442 O O . GLY A 1 183 ? -49.713 -17.979 71.422 1.00 36.69 183 GLY A O 1
ATOM 1443 N N . ASP A 1 184 ? -49.871 -19.989 72.439 1.00 39.41 184 ASP A N 1
ATOM 1444 C CA . ASP A 1 184 ? -51.313 -20.161 72.259 1.00 39.41 184 ASP A CA 1
ATOM 1445 C C . ASP A 1 184 ? -52.026 -19.984 73.606 1.00 39.41 184 ASP A C 1
ATOM 1447 O O . ASP A 1 184 ? -51.641 -20.558 74.629 1.00 39.41 184 ASP A O 1
ATOM 1451 N N . MET A 1 185 ? -53.065 -19.149 73.589 1.00 41.06 185 MET A N 1
ATOM 1452 C CA . MET A 1 185 ? -54.028 -18.964 74.669 1.00 41.06 185 MET A CA 1
ATOM 1453 C C . MET A 1 185 ? -55.073 -20.083 74.625 1.00 41.06 185 MET A C 1
ATOM 1455 O O . MET A 1 185 ? -55.822 -20.168 73.658 1.00 41.06 185 MET A O 1
ATOM 1459 N N . THR A 1 186 ? -55.179 -20.871 75.697 1.00 51.00 186 THR A N 1
ATOM 1460 C CA . THR A 1 186 ? -56.446 -21.300 76.333 1.00 51.00 186 THR A CA 1
ATOM 1461 C C . THR A 1 186 ? -56.187 -21.707 77.776 1.00 51.00 186 THR A C 1
ATOM 1463 O O . THR A 1 186 ? -55.159 -22.371 78.029 1.00 51.00 186 THR A O 1
#

Foldseek 3Di:
DVCLLVLVQVVVVVVCVVVVNPQCDADPQQDTSLLNNLLNLNQVNNLSSVVSPDDQCDATPQRDGSLLSNLLNLNVSNNVSSVVSPHDQPGATNVRDTSLVNNVVNVNVVSNVVSCVVVPPDPPDPVDPPVVVPPPDDDPPDDPPPPDDDDDDPPDDDDDDDDDDPPDPPPDDDDDDDDDDDDDDD

Organism: Hemiselmis andersenii (NCBI:txid464988)

InterPro domains:
  IPR002110 Ankyrin repeat [PF12796] (1-90)
  IPR002110 Ankyrin repeat [PS50088] (29-61)
  IPR002110 Ankyrin repeat [PS50088] (62-94)
  IPR002110 Ankyrin repeat [SM00248] (29-58)
  IPR002110 Ankyrin repeat [SM00248] (62-91)
  IPR036770 Ankyrin repeat-containing domain superfamily [G3DSA:1.25.40.20] (1-164)
  IPR036770 Ankyrin repeat-containing domain superfamily [SSF48403] (1-118)

Secondary structure (DSSP, 8-state):
-HHHHTT-HHHHHHHHHHTTT------TTS--HHHHHHHTT-HHHHHHHHHTT--TT---TT---HHHHHHHHT-HHHHHHHHHTT--TT---TTS--HHHHHHHTT-HHHHHHHHHHHS-------STTGGGT-----TT--TT-------SS-SS----------S--SSS-------------

Radius of gyration: 30.52 Å; Cα contacts (8 Å, |Δi|>4): 208; chains: 1; bounding box: 69×42×97 Å

Nearest PDB structures (foldseek):
  5kba-assembly2_D  TM=9.398E-01  e=7.483E-08  synthetic construct
  4gpm-assembly2_B  TM=9.534E-01  e=1.697E-07  synthetic construct
  5kba-assembly1_B  TM=9.411E-01  e=1.314E-07  synthetic construct
  2v5q-assembly1_D  TM=8.923E-01  e=2.193E-07  synthetic construct
  3aji-assembly2_C  TM=9.106E-01  e=5.242E-06  Mus musculus

pLDDT: mean 71.05, std 23.42, range [28.84, 94.31]

Sequence (186 aa):
HVAARNGHTRVCEALFDLSDGDLYQRDDYGRLAVHVATLEGRSGTVERLVEMGMNVNAIDFRRETPLHLCAHTGHLPTARVLVELGANPRILNIDGKFPIDCAEEGYHKKLYYFLQELVGEKCVFDRSPVCDSLCGERHPDSPPELFHRLAPEALLNYTGPENTPWEWEEAHLRGDPDGGEVGDMT